Protein AF-A0A7J9YAZ9-F1 (afdb_monomer)

pLDDT: mean 75.53, std 18.7, range [30.98, 95.56]

Sequence (214 aa):
MADIDASPDLGGFPSLWRRKTKIFTPAVALACGAALVVVLSGCGGSAPVVAPSEASPKAAPQSPQGRLLARVAAAKDMRYSAPYTLRKNGKKDRTVTVELAEDGTWRIDVPGGARGGTRDVVIAGVKDGVYQCSLGQTRGCVRLAGPGGQVPRAYDPRVQHPFTDWLDVLSDTRAALSVAADSSLSVPRGDCFSVEPNSVALAPPMDSGIYCFD

Structure (mmCIF, N/CA/C/O backbone):
data_AF-A0A7J9YAZ9-F1
#
_entry.id   AF-A0A7J9YAZ9-F1
#
loop_
_atom_site.group_PDB
_atom_site.id
_atom_site.type_symbol
_atom_site.label_atom_id
_atom_site.label_alt_id
_atom_site.label_comp_id
_atom_site.label_asym_id
_atom_site.label_entity_id
_atom_site.label_seq_id
_atom_site.pdbx_PDB_ins_code
_atom_site.Cartn_x
_atom_site.Cartn_y
_atom_site.Cartn_z
_atom_site.occupancy
_atom_site.B_iso_or_equiv
_atom_site.auth_seq_id
_atom_site.auth_comp_id
_atom_site.auth_asym_id
_atom_site.auth_atom_id
_atom_site.pdbx_PDB_model_num
ATOM 1 N N . MET A 1 1 ? -10.696 6.813 -9.381 1.00 30.98 1 MET A N 1
ATOM 2 C CA . MET A 1 1 ? -9.393 6.351 -8.878 1.00 30.98 1 MET A CA 1
ATOM 3 C C . MET A 1 1 ? -9.039 7.108 -7.616 1.00 30.98 1 MET A C 1
ATOM 5 O O . MET A 1 1 ? -9.483 8.243 -7.465 1.00 30.98 1 MET A O 1
ATOM 9 N N . ALA A 1 2 ? -8.341 6.463 -6.687 1.00 34.03 2 ALA A N 1
ATOM 10 C CA . ALA A 1 2 ? -7.569 7.179 -5.685 1.00 34.03 2 ALA A CA 1
ATOM 11 C C . ALA A 1 2 ? -6.125 7.148 -6.183 1.00 34.03 2 ALA A C 1
ATOM 13 O O . ALA A 1 2 ? -5.590 6.059 -6.359 1.00 34.03 2 ALA A O 1
ATOM 14 N N . ASP A 1 3 ? -5.554 8.310 -6.470 1.00 40.50 3 ASP A N 1
ATOM 15 C CA . ASP A 1 3 ? -4.143 8.433 -6.812 1.00 40.50 3 ASP A CA 1
ATOM 16 C C . ASP A 1 3 ? -3.381 8.539 -5.493 1.00 40.50 3 ASP A C 1
ATOM 18 O O . ASP A 1 3 ? -3.573 9.476 -4.708 1.00 40.50 3 ASP A O 1
ATOM 22 N N . ILE A 1 4 ? -2.589 7.515 -5.190 1.00 44.56 4 ILE A N 1
ATOM 23 C CA . ILE A 1 4 ? -1.656 7.563 -4.068 1.00 44.56 4 ILE A CA 1
ATOM 24 C C . ILE A 1 4 ? -0.386 8.168 -4.636 1.00 44.56 4 ILE A C 1
ATOM 26 O O . ILE A 1 4 ? 0.375 7.499 -5.328 1.00 44.56 4 ILE A O 1
ATOM 30 N N . ASP A 1 5 ? -0.196 9.456 -4.372 1.00 44.56 5 ASP A N 1
ATOM 31 C CA . ASP A 1 5 ? 1.036 10.140 -4.728 1.00 44.56 5 ASP A CA 1
ATOM 32 C C . ASP A 1 5 ? 2.098 9.694 -3.715 1.00 44.56 5 ASP A C 1
ATOM 34 O O . ASP A 1 5 ? 2.069 10.062 -2.531 1.00 44.56 5 ASP A O 1
ATOM 38 N N . ALA A 1 6 ? 2.973 8.796 -4.165 1.00 41.94 6 ALA A N 1
ATOM 39 C CA . ALA A 1 6 ? 4.068 8.243 -3.387 1.00 41.94 6 ALA A CA 1
ATOM 40 C C . ALA A 1 6 ? 5.233 9.231 -3.311 1.00 41.94 6 ALA A C 1
ATOM 42 O O . ALA A 1 6 ? 6.331 8.961 -3.783 1.00 41.94 6 ALA A O 1
ATOM 43 N N . SER A 1 7 ? 4.986 10.390 -2.703 1.00 39.47 7 SER A N 1
ATOM 44 C CA . SER A 1 7 ? 6.044 11.324 -2.336 1.00 39.47 7 SER A CA 1
ATOM 45 C C . SER A 1 7 ? 6.249 11.258 -0.821 1.00 39.47 7 SER A C 1
ATOM 47 O O . SER A 1 7 ? 5.400 11.770 -0.084 1.00 39.47 7 SER A O 1
ATOM 49 N N . PRO A 1 8 ? 7.333 10.629 -0.325 1.00 39.84 8 PRO A N 1
ATOM 50 C CA . PRO A 1 8 ? 7.654 10.655 1.093 1.00 39.84 8 PRO A CA 1
ATOM 51 C C . PRO A 1 8 ? 8.040 12.084 1.479 1.00 39.84 8 PRO A C 1
ATOM 53 O O . PRO A 1 8 ? 9.116 12.577 1.139 1.00 39.84 8 PRO A O 1
ATOM 56 N N . ASP A 1 9 ? 7.148 12.770 2.187 1.00 36.72 9 ASP A N 1
ATOM 57 C CA . ASP A 1 9 ? 7.495 14.012 2.866 1.00 36.72 9 ASP A CA 1
ATOM 58 C C . ASP A 1 9 ? 8.402 13.634 4.047 1.00 36.72 9 ASP A C 1
ATOM 60 O O . ASP A 1 9 ? 7.954 13.047 5.035 1.00 36.72 9 ASP A O 1
ATOM 64 N N . LEU A 1 10 ? 9.708 13.888 3.919 1.00 39.00 10 LEU A N 1
ATOM 65 C CA . LEU A 1 10 ? 10.727 13.607 4.942 1.00 39.00 10 LEU A CA 1
ATOM 66 C C . LEU A 1 10 ? 10.633 14.603 6.118 1.00 39.00 10 LEU A C 1
ATOM 68 O O . LEU A 1 10 ? 11.635 15.134 6.602 1.00 39.00 10 LEU A O 1
ATOM 72 N N . GLY A 1 11 ? 9.417 14.866 6.589 1.00 31.05 11 GLY A N 1
ATOM 73 C CA . GLY A 1 11 ? 9.119 15.694 7.744 1.00 31.05 11 GLY A CA 1
ATOM 74 C C . GLY A 1 11 ? 9.148 14.880 9.036 1.00 31.05 11 GLY A C 1
ATOM 75 O O . GLY A 1 11 ? 8.164 14.245 9.393 1.00 31.05 11 GLY A O 1
ATOM 76 N N . GLY A 1 12 ? 10.280 14.932 9.745 1.00 33.81 12 GLY A N 1
ATOM 77 C CA . GLY A 1 12 ? 10.393 14.756 11.202 1.00 33.81 12 GLY A CA 1
ATOM 78 C C . GLY A 1 12 ? 9.635 13.585 11.844 1.00 33.81 12 GLY A C 1
ATOM 79 O O . GLY A 1 12 ? 8.544 13.758 12.377 1.00 33.81 12 GLY A O 1
ATOM 80 N N . PHE A 1 13 ? 10.277 12.417 11.912 1.00 31.61 13 PHE A N 1
ATOM 81 C CA . PHE A 1 13 ? 9.800 11.247 12.655 1.00 31.61 13 PHE A CA 1
ATOM 82 C C . PHE A 1 13 ? 9.597 11.536 14.162 1.00 31.61 13 PHE A C 1
ATOM 84 O O . PHE A 1 13 ? 10.578 11.821 14.859 1.00 31.61 13 PHE A O 1
ATOM 91 N N . PRO A 1 14 ? 8.388 11.370 14.735 1.00 35.75 14 PRO A N 1
ATOM 92 C CA . PRO A 1 14 ? 8.236 11.252 16.178 1.00 35.75 14 PRO A CA 1
ATOM 93 C C . PRO A 1 14 ? 8.741 9.877 16.640 1.00 35.75 14 PRO A C 1
ATOM 95 O O . PRO A 1 14 ? 8.134 8.829 16.423 1.00 35.75 14 PRO A O 1
ATOM 98 N N . SER A 1 15 ? 9.887 9.892 17.313 1.00 42.16 15 SER A N 1
ATOM 99 C CA . SER A 1 15 ? 10.525 8.744 17.948 1.00 42.16 15 SER A CA 1
ATOM 100 C C . SER A 1 15 ? 9.700 8.217 19.133 1.00 42.16 15 SER A C 1
ATOM 102 O O . SER A 1 15 ? 9.962 8.590 20.276 1.00 42.16 15 SER A O 1
ATOM 104 N N . LEU A 1 16 ? 8.712 7.348 18.903 1.00 46.06 16 LEU A N 1
ATOM 105 C CA . LEU A 1 16 ? 7.937 6.737 20.002 1.00 46.06 16 LEU A CA 1
ATOM 106 C C . LEU A 1 16 ? 7.990 5.209 20.083 1.00 46.06 16 LEU A C 1
ATOM 108 O O . LEU A 1 16 ? 7.344 4.620 20.943 1.00 46.06 16 LEU A O 1
ATOM 112 N N . TRP A 1 17 ? 8.876 4.570 19.319 1.00 43.22 17 TRP A N 1
ATOM 113 C CA . TRP A 1 17 ? 9.170 3.142 19.476 1.00 43.22 17 TRP A CA 1
ATOM 114 C C . TRP A 1 17 ? 10.669 2.862 19.628 1.00 43.22 17 TRP A C 1
ATOM 116 O O . TRP A 1 17 ? 11.230 1.980 18.984 1.00 43.22 17 TRP A O 1
ATOM 126 N N . ARG A 1 18 ? 11.343 3.560 20.557 1.00 42.78 18 ARG A N 1
ATOM 127 C CA . ARG A 1 18 ? 12.580 3.016 21.144 1.00 42.78 18 ARG A CA 1
ATOM 128 C C . ARG A 1 18 ? 12.203 1.854 22.062 1.00 42.78 18 ARG A C 1
ATOM 130 O O . ARG A 1 18 ? 11.982 2.041 23.259 1.00 42.78 18 ARG A O 1
ATOM 137 N N . ARG A 1 19 ? 12.171 0.632 21.524 1.00 46.62 19 ARG A N 1
ATOM 138 C CA . ARG A 1 19 ? 12.368 -0.557 22.363 1.00 46.62 19 ARG A CA 1
ATOM 139 C C . ARG A 1 19 ? 13.728 -0.392 23.047 1.00 46.62 19 ARG A C 1
ATOM 141 O O . ARG A 1 19 ? 14.738 -0.204 22.377 1.00 46.62 19 ARG A O 1
ATOM 148 N N . LYS A 1 20 ? 13.750 -0.412 24.383 1.00 39.34 20 LYS A N 1
ATOM 149 C CA . LYS A 1 20 ? 14.981 -0.468 25.183 1.00 39.34 20 LYS A CA 1
ATOM 150 C C . LYS A 1 20 ? 15.683 -1.803 24.912 1.00 39.34 20 LYS A C 1
ATOM 152 O O . LYS A 1 20 ? 15.483 -2.767 25.646 1.00 39.34 20 LYS A O 1
ATOM 157 N N . THR A 1 21 ? 16.499 -1.876 23.870 1.00 44.53 21 THR A N 1
ATOM 158 C CA . THR A 1 21 ? 17.506 -2.926 23.721 1.00 44.53 21 THR A CA 1
ATOM 159 C C . THR A 1 21 ? 18.598 -2.653 24.751 1.00 44.53 21 THR A C 1
ATOM 161 O O . THR A 1 21 ? 19.383 -1.717 24.622 1.00 44.53 21 THR A O 1
ATOM 164 N N . LYS A 1 22 ? 18.613 -3.440 25.832 1.00 39.53 22 LYS A N 1
ATOM 165 C CA . LYS A 1 22 ? 19.768 -3.520 26.731 1.00 39.53 22 LYS A CA 1
ATOM 166 C C . LYS A 1 22 ? 20.911 -4.146 25.932 1.00 39.53 22 LYS A C 1
ATOM 168 O O . LYS A 1 22 ? 20.961 -5.361 25.779 1.00 39.53 22 LYS A O 1
ATOM 173 N N . ILE A 1 23 ? 21.778 -3.302 25.383 1.00 49.81 23 ILE A N 1
ATOM 174 C CA . ILE A 1 23 ? 23.038 -3.719 24.774 1.00 49.81 23 ILE A CA 1
ATOM 175 C C . ILE A 1 23 ? 23.930 -4.179 25.927 1.00 49.81 23 ILE A C 1
ATOM 177 O O . ILE A 1 23 ? 24.393 -3.371 26.728 1.00 49.81 23 ILE A O 1
ATOM 181 N N . PHE A 1 24 ? 24.088 -5.495 26.054 1.00 46.06 24 PHE A N 1
ATOM 182 C CA . PHE A 1 24 ? 25.138 -6.093 26.865 1.00 46.06 24 PHE A CA 1
ATOM 183 C C . PHE A 1 24 ? 26.451 -5.914 26.104 1.00 46.06 24 PHE A C 1
ATOM 185 O O . PHE A 1 24 ? 26.643 -6.488 25.036 1.00 46.06 24 PHE A O 1
ATOM 192 N N . THR A 1 25 ? 27.322 -5.075 26.644 1.00 45.31 25 THR A N 1
ATOM 193 C CA . THR A 1 25 ? 28.695 -4.860 26.193 1.00 45.31 25 THR A CA 1
ATOM 194 C C . THR A 1 25 ? 29.580 -5.981 26.740 1.00 45.31 25 THR A C 1
ATOM 196 O O . THR A 1 25 ? 29.686 -6.099 27.962 1.00 45.31 25 THR A O 1
ATOM 199 N N . PRO A 1 26 ? 30.280 -6.764 25.904 1.00 46.31 26 PRO A N 1
ATOM 200 C CA . PRO A 1 26 ? 31.504 -7.413 26.335 1.00 46.31 26 PRO A CA 1
ATOM 201 C C . PRO A 1 26 ? 32.696 -6.597 25.835 1.00 46.31 26 PRO A C 1
ATOM 203 O O . PRO A 1 26 ? 32.963 -6.487 24.640 1.00 46.31 26 PRO A O 1
ATOM 206 N N . ALA A 1 27 ? 33.405 -6.006 26.792 1.00 48.53 27 ALA A N 1
ATOM 207 C CA . ALA A 1 27 ? 34.752 -5.509 26.595 1.00 48.53 27 ALA A CA 1
ATOM 208 C C . ALA A 1 27 ? 35.678 -6.700 26.311 1.00 48.53 27 ALA A C 1
ATOM 210 O O . ALA A 1 27 ? 35.797 -7.596 27.144 1.00 48.53 27 ALA A O 1
ATOM 211 N N . VAL A 1 28 ? 36.353 -6.694 25.163 1.00 54.19 28 VAL A N 1
ATOM 212 C CA . VAL A 1 28 ? 37.545 -7.517 24.940 1.00 54.19 28 VAL A CA 1
ATOM 213 C C . VAL A 1 28 ? 38.638 -6.594 24.424 1.00 54.19 28 VAL A C 1
ATOM 215 O O . VAL A 1 28 ? 38.639 -6.162 23.276 1.00 54.19 28 VAL A O 1
ATOM 218 N N . ALA A 1 29 ? 39.527 -6.244 25.346 1.00 50.59 29 ALA A N 1
ATOM 219 C CA . ALA A 1 29 ? 40.838 -5.684 25.078 1.00 50.59 29 ALA A CA 1
ATOM 220 C C . ALA A 1 29 ? 41.840 -6.834 24.915 1.00 50.59 29 ALA A C 1
ATOM 222 O O . ALA A 1 29 ? 41.720 -7.818 25.637 1.00 50.59 29 ALA A O 1
ATOM 223 N N . LEU A 1 30 ? 42.800 -6.674 23.998 1.00 57.53 30 LEU A N 1
ATOM 224 C CA . LEU A 1 30 ? 44.147 -7.280 23.884 1.00 57.53 30 LEU A CA 1
ATOM 225 C C . LEU A 1 30 ? 44.474 -7.383 22.379 1.00 57.53 30 LEU A C 1
ATOM 227 O O . LEU A 1 30 ? 43.604 -7.749 21.602 1.00 57.53 30 LEU A O 1
ATOM 231 N N . ALA A 1 31 ? 45.677 -7.176 21.854 1.00 44.34 31 ALA A N 1
ATOM 232 C CA . ALA A 1 31 ? 46.943 -6.597 22.294 1.00 44.34 31 ALA A CA 1
ATOM 233 C C . ALA A 1 31 ? 47.872 -6.604 21.054 1.00 44.34 31 ALA A C 1
ATOM 235 O O . ALA A 1 31 ? 47.607 -7.303 20.079 1.00 44.34 31 ALA A O 1
ATOM 236 N N . CYS A 1 32 ? 48.955 -5.828 21.125 1.00 41.53 32 CYS A N 1
ATOM 237 C CA . CYS A 1 32 ? 50.103 -5.756 20.216 1.00 41.53 32 CYS A CA 1
ATOM 238 C C . CYS A 1 32 ? 50.523 -7.046 19.488 1.00 41.53 32 CYS A C 1
ATOM 240 O O . CYS A 1 32 ? 50.555 -8.123 20.076 1.00 41.53 32 CYS A O 1
ATOM 242 N N . GLY A 1 33 ? 51.067 -6.878 18.277 1.00 45.72 33 GLY A N 1
ATOM 243 C CA . GLY A 1 33 ? 51.909 -7.891 17.640 1.00 45.72 33 GLY A CA 1
ATOM 244 C C . GLY A 1 33 ? 52.427 -7.479 16.265 1.00 45.72 33 GLY A C 1
ATOM 245 O O . GLY A 1 33 ? 51.880 -7.892 15.251 1.00 45.72 33 GLY A O 1
ATOM 246 N N . ALA A 1 34 ? 53.484 -6.666 16.228 1.00 52.78 34 ALA A N 1
ATOM 247 C CA . ALA A 1 34 ? 54.297 -6.469 15.032 1.00 52.78 34 ALA A CA 1
ATOM 248 C C . ALA A 1 34 ? 55.124 -7.734 14.745 1.00 52.78 34 ALA A C 1
ATOM 250 O O . ALA A 1 34 ? 55.825 -8.206 15.638 1.00 52.78 34 ALA A O 1
ATOM 251 N N . ALA A 1 35 ? 55.106 -8.235 13.509 1.00 52.34 35 ALA A N 1
ATOM 252 C CA . ALA A 1 35 ? 56.188 -9.056 12.969 1.00 52.34 35 ALA A CA 1
ATOM 253 C C . ALA A 1 35 ? 56.178 -9.019 11.435 1.00 52.34 35 ALA A C 1
ATOM 255 O O . ALA A 1 35 ? 55.255 -9.477 10.769 1.00 52.34 35 ALA A O 1
ATOM 256 N N . LEU A 1 36 ? 57.247 -8.436 10.910 1.00 51.28 36 LEU A N 1
ATOM 257 C CA . LEU A 1 36 ? 57.636 -8.352 9.515 1.00 51.28 36 LEU A CA 1
ATOM 258 C C . LEU A 1 36 ? 58.375 -9.652 9.152 1.00 51.28 36 LEU A C 1
ATOM 260 O O . LEU A 1 36 ? 59.403 -9.932 9.761 1.00 51.28 36 LEU A O 1
ATOM 264 N N . VAL A 1 37 ? 57.899 -10.426 8.171 1.00 64.00 37 VAL A N 1
ATOM 265 C CA . VAL A 1 37 ? 58.715 -11.456 7.499 1.00 64.00 37 VAL A CA 1
ATOM 266 C C . VAL A 1 37 ? 58.453 -11.407 5.996 1.00 64.00 37 VAL A C 1
ATOM 268 O O . VAL A 1 37 ? 57.361 -11.697 5.515 1.00 64.00 37 VAL A O 1
ATOM 271 N N . VAL A 1 38 ? 59.499 -11.015 5.274 1.00 56.50 38 VAL A N 1
ATOM 272 C CA . VAL A 1 38 ? 59.655 -11.080 3.821 1.00 56.50 38 VAL A CA 1
ATOM 273 C C . VAL A 1 38 ? 60.128 -12.485 3.451 1.00 56.50 38 VAL A C 1
ATOM 275 O O . VAL A 1 38 ? 61.135 -12.936 3.991 1.00 56.50 38 VAL A O 1
ATOM 278 N N . VAL A 1 39 ? 59.478 -13.134 2.480 1.00 67.50 39 VAL A N 1
ATOM 279 C CA . VAL A 1 39 ? 60.108 -14.195 1.676 1.00 67.50 39 VAL A CA 1
ATOM 280 C C . VAL A 1 39 ? 59.721 -13.996 0.211 1.00 67.50 39 VAL A C 1
ATOM 282 O O . VAL A 1 39 ? 58.579 -14.218 -0.182 1.00 67.50 39 VAL A O 1
ATOM 285 N N . LEU A 1 40 ? 60.692 -13.560 -0.596 1.00 58.91 40 LEU A N 1
ATOM 286 C CA . LEU A 1 40 ? 60.651 -13.671 -2.051 1.00 58.91 40 LEU A CA 1
ATOM 287 C C . LEU A 1 40 ? 60.949 -15.125 -2.432 1.00 58.91 40 LEU A C 1
ATOM 289 O O . LEU A 1 40 ? 62.027 -15.623 -2.123 1.00 58.91 40 LEU A O 1
ATOM 293 N N . SER A 1 41 ? 60.046 -15.780 -3.159 1.00 57.59 41 SER A N 1
ATOM 294 C CA . SER A 1 41 ? 60.402 -16.915 -4.021 1.00 57.59 41 SER A CA 1
ATOM 295 C C . SER A 1 41 ? 59.283 -17.189 -5.027 1.00 57.59 41 SER A C 1
ATOM 297 O O . SER A 1 41 ? 58.113 -17.191 -4.656 1.00 57.59 41 SER A O 1
ATOM 299 N N . GLY A 1 42 ? 59.651 -17.415 -6.293 1.00 43.19 42 GLY A N 1
ATOM 300 C CA . GLY A 1 42 ? 58.757 -18.011 -7.292 1.00 43.19 42 GLY A CA 1
ATOM 301 C C . GLY A 1 42 ? 58.575 -17.233 -8.595 1.00 43.19 42 GLY A C 1
ATOM 302 O O . GLY A 1 42 ? 57.455 -16.894 -8.954 1.00 43.19 42 GLY A O 1
ATOM 303 N N . CYS A 1 43 ? 59.662 -16.980 -9.329 1.00 53.88 43 CYS A N 1
ATOM 304 C CA . CYS A 1 43 ? 59.590 -16.724 -10.767 1.00 53.88 43 CYS A CA 1
ATOM 305 C C . CYS A 1 43 ? 59.440 -18.079 -11.476 1.00 53.88 43 CYS A C 1
ATOM 307 O O . CYS A 1 43 ? 60.274 -18.960 -11.274 1.00 53.88 43 CYS A O 1
ATOM 309 N N . GLY A 1 44 ? 58.390 -18.251 -12.278 1.00 55.97 44 GLY A N 1
ATOM 310 C CA . GLY A 1 44 ? 58.202 -19.445 -13.103 1.00 55.97 44 GLY A CA 1
ATOM 311 C C . GLY A 1 44 ? 56.735 -19.801 -13.295 1.00 55.97 44 GLY A C 1
ATOM 312 O O . GLY A 1 44 ? 56.200 -20.642 -12.584 1.00 55.97 44 GLY A O 1
ATOM 313 N N . GLY A 1 45 ? 56.080 -19.174 -14.268 1.00 51.28 45 GLY A N 1
ATOM 314 C CA . GLY A 1 45 ? 54.720 -19.536 -14.649 1.00 51.28 45 GLY A CA 1
ATOM 315 C C . GLY A 1 45 ? 54.300 -18.764 -15.884 1.00 51.28 45 GLY A C 1
ATOM 316 O O . GLY A 1 45 ? 54.129 -17.553 -15.823 1.00 51.28 45 GLY A O 1
ATOM 317 N N . SER A 1 46 ? 54.226 -19.475 -17.004 1.00 54.72 46 SER A N 1
ATOM 318 C CA . SER A 1 46 ? 53.898 -19.012 -18.349 1.00 54.72 46 SER A CA 1
ATOM 319 C C . SER A 1 46 ? 52.838 -17.911 -18.376 1.00 54.72 46 SER A C 1
ATOM 321 O O . SER A 1 46 ? 51.796 -18.033 -17.733 1.00 54.72 46 SER A O 1
ATOM 323 N N . ALA A 1 47 ? 53.097 -16.859 -19.157 1.00 54.50 47 ALA A N 1
ATOM 324 C CA . ALA A 1 47 ? 52.122 -15.812 -19.426 1.00 54.50 47 ALA A CA 1
ATOM 325 C C . ALA A 1 47 ? 50.785 -16.452 -19.848 1.00 54.50 47 ALA A C 1
ATOM 327 O O . ALA A 1 47 ? 50.777 -17.244 -20.799 1.00 54.50 47 ALA A O 1
ATOM 328 N N . PRO A 1 48 ? 49.663 -16.158 -19.167 1.00 52.81 48 PRO A N 1
ATOM 329 C CA . PRO A 1 48 ? 48.370 -16.579 -19.664 1.00 52.81 48 PRO A CA 1
ATOM 330 C C . PRO A 1 48 ? 48.152 -15.874 -21.001 1.00 52.81 48 PRO A C 1
ATOM 332 O O . PRO A 1 48 ? 48.292 -14.653 -21.104 1.00 52.81 48 PRO A O 1
ATOM 335 N N . VAL A 1 49 ? 47.837 -16.656 -22.035 1.00 56.69 49 VAL A N 1
ATOM 336 C CA . VAL A 1 49 ? 47.245 -16.131 -23.264 1.00 56.69 49 VAL A CA 1
ATOM 337 C C . VAL A 1 49 ? 46.078 -15.253 -22.830 1.00 56.69 49 VAL A C 1
ATOM 339 O O . VAL A 1 49 ? 45.120 -15.738 -22.230 1.00 56.69 49 VAL A O 1
ATOM 342 N N . VAL A 1 50 ? 46.198 -13.950 -23.083 1.00 52.19 50 VAL A N 1
ATOM 343 C CA . VAL A 1 50 ? 45.089 -13.012 -22.962 1.00 52.19 50 VAL A CA 1
ATOM 344 C C . VAL A 1 50 ? 44.059 -13.490 -23.975 1.00 52.19 50 VAL A C 1
ATOM 346 O O . VAL A 1 50 ? 44.211 -13.275 -25.177 1.00 52.19 50 VAL A O 1
ATOM 349 N N . ALA A 1 51 ? 43.051 -14.218 -23.494 1.00 59.38 51 ALA A N 1
ATOM 350 C CA . ALA A 1 51 ? 41.836 -14.434 -24.256 1.00 59.38 51 ALA A CA 1
ATOM 351 C C . ALA A 1 51 ? 41.337 -13.052 -24.709 1.00 59.38 51 ALA A C 1
ATOM 353 O O . ALA A 1 51 ? 41.482 -12.090 -23.941 1.00 59.38 51 ALA A O 1
ATOM 354 N N . PRO A 1 52 ? 40.796 -12.913 -25.933 1.00 48.69 52 PRO A N 1
ATOM 355 C CA . PRO A 1 52 ? 40.175 -11.668 -26.350 1.00 48.69 52 PRO A CA 1
ATOM 356 C C . PRO A 1 52 ? 39.235 -11.230 -25.236 1.00 48.69 52 PRO A C 1
ATOM 358 O O . PRO A 1 52 ? 38.393 -12.015 -24.806 1.00 48.69 52 PRO A O 1
ATOM 361 N N . S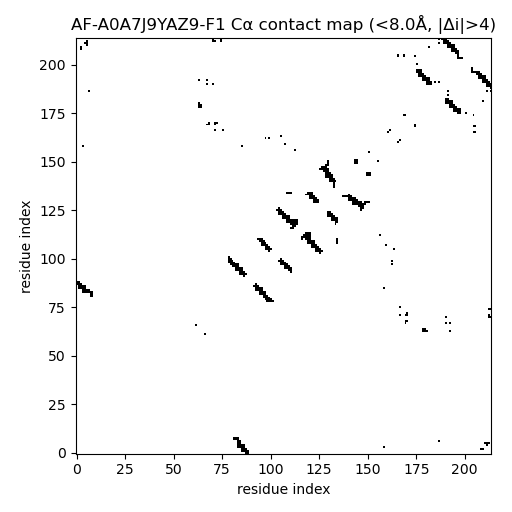ER A 1 53 ? 39.452 -10.020 -24.723 1.00 48.81 53 SER A N 1
ATOM 362 C CA . SER A 1 53 ? 38.558 -9.397 -23.760 1.00 48.81 53 SER A CA 1
ATOM 363 C C . SER A 1 53 ? 37.177 -9.390 -24.403 1.00 48.81 53 SER A C 1
ATOM 365 O O . SER A 1 53 ? 36.914 -8.585 -25.299 1.00 48.81 53 SER A O 1
ATOM 367 N N . GLU A 1 54 ? 36.331 -10.352 -24.028 1.00 50.41 54 GLU A N 1
ATOM 368 C CA . GLU A 1 54 ? 34.906 -10.277 -24.283 1.00 50.41 54 GLU A CA 1
ATOM 369 C C . GLU A 1 54 ? 34.479 -8.992 -23.597 1.00 50.41 54 GLU A C 1
ATOM 371 O O . GLU A 1 54 ? 34.446 -8.898 -22.367 1.00 50.41 54 GLU A O 1
ATOM 376 N N . ALA A 1 55 ? 34.278 -7.955 -24.410 1.00 53.94 55 ALA A N 1
ATOM 377 C CA . ALA A 1 55 ? 33.716 -6.706 -23.958 1.00 53.94 55 ALA A CA 1
ATOM 378 C C . ALA A 1 55 ? 32.505 -7.070 -23.106 1.00 53.94 55 ALA A C 1
ATOM 380 O O . ALA A 1 55 ? 31.575 -7.708 -23.607 1.00 53.94 55 ALA A O 1
ATOM 381 N N . SER A 1 56 ? 32.550 -6.723 -21.814 1.00 52.34 56 SER A N 1
ATOM 382 C CA . SER A 1 56 ? 31.407 -6.910 -20.930 1.00 52.34 56 SER A CA 1
ATOM 383 C C . SER A 1 56 ? 30.179 -6.400 -21.677 1.00 52.34 56 SER A C 1
ATOM 385 O O . SER A 1 56 ? 30.247 -5.276 -22.196 1.00 52.34 56 SER A O 1
ATOM 387 N N . PRO A 1 57 ? 29.103 -7.200 -21.811 1.00 51.03 57 PRO A N 1
ATOM 388 C CA . PRO A 1 57 ? 27.937 -6.775 -22.557 1.00 51.03 57 PRO A CA 1
ATOM 389 C C . PRO A 1 57 ? 27.515 -5.418 -22.013 1.00 51.03 57 PRO A C 1
ATOM 391 O O . PRO A 1 57 ? 27.183 -5.283 -20.834 1.00 51.03 57 PRO A O 1
ATOM 394 N N . LYS A 1 58 ? 27.608 -4.389 -22.857 1.00 50.28 58 LYS A N 1
ATOM 395 C CA . LYS A 1 58 ? 27.122 -3.056 -22.526 1.00 50.28 58 LYS A CA 1
ATOM 396 C C . LYS A 1 58 ? 25.655 -3.255 -22.164 1.00 50.28 58 LYS A C 1
ATOM 398 O O . LYS A 1 58 ? 24.905 -3.732 -23.014 1.00 50.28 58 LYS A O 1
ATOM 403 N N . ALA A 1 59 ? 25.289 -3.001 -20.905 1.00 59.62 59 ALA A N 1
ATOM 404 C CA . ALA A 1 59 ? 23.938 -3.254 -20.422 1.00 59.62 59 ALA A CA 1
ATOM 405 C C . ALA A 1 59 ? 22.949 -2.636 -21.416 1.00 59.62 59 ALA A C 1
ATOM 407 O O . ALA A 1 59 ? 23.002 -1.433 -21.685 1.00 59.62 59 ALA A O 1
ATOM 408 N N . ALA A 1 60 ? 22.121 -3.480 -22.034 1.00 60.12 60 ALA A N 1
ATOM 409 C CA . ALA A 1 60 ? 21.100 -3.013 -22.954 1.00 60.12 60 ALA A CA 1
ATOM 410 C C . ALA A 1 60 ? 20.203 -2.002 -22.220 1.00 60.12 60 ALA A C 1
ATOM 412 O O . ALA A 1 60 ? 20.011 -2.141 -21.005 1.00 60.12 60 ALA A O 1
ATOM 413 N N . PRO A 1 61 ? 19.655 -0.989 -22.918 1.00 62.06 61 PRO A N 1
ATOM 414 C CA . PRO A 1 61 ? 18.689 -0.094 -22.305 1.00 62.06 61 PRO A CA 1
ATOM 415 C C . PRO A 1 61 ? 17.570 -0.934 -21.690 1.00 62.06 61 PRO A C 1
ATOM 417 O O . PRO A 1 61 ? 16.918 -1.722 -22.376 1.00 62.06 61 PRO A O 1
ATOM 420 N N . GLN A 1 62 ? 17.408 -0.816 -20.373 1.00 78.56 62 GLN A N 1
ATOM 421 C CA . GLN A 1 62 ? 16.403 -1.580 -19.651 1.00 78.56 62 GLN A CA 1
ATOM 422 C C . GLN A 1 62 ? 15.023 -1.129 -20.132 1.00 78.56 62 GLN A C 1
ATOM 424 O O . GLN A 1 62 ? 14.719 0.066 -20.142 1.00 78.56 62 GLN A O 1
ATOM 429 N N . SER A 1 63 ? 14.188 -2.087 -20.537 1.00 90.12 63 SER A N 1
ATOM 430 C CA . SER A 1 63 ? 12.785 -1.813 -20.844 1.00 90.12 63 SER A CA 1
ATOM 431 C C . SER A 1 63 ? 12.092 -1.194 -19.618 1.00 90.12 63 SER A C 1
ATOM 433 O O . SER A 1 63 ? 12.535 -1.430 -18.489 1.00 90.12 63 SER A O 1
ATOM 435 N N . PRO A 1 64 ? 10.993 -0.431 -19.787 1.00 91.44 64 PRO A N 1
ATOM 436 C CA . PRO A 1 64 ? 10.208 0.065 -18.655 1.00 91.44 64 PRO A CA 1
ATOM 437 C C . PRO A 1 64 ? 9.858 -1.043 -17.657 1.00 91.44 64 PRO A C 1
ATOM 439 O O . PRO A 1 64 ? 10.036 -0.853 -16.459 1.00 91.44 64 PRO A O 1
ATOM 442 N N . GLN A 1 65 ? 9.498 -2.228 -18.162 1.00 91.50 65 GLN A N 1
ATOM 443 C CA . GLN A 1 65 ? 9.277 -3.419 -17.345 1.00 91.50 65 GLN A CA 1
ATOM 444 C C . GLN A 1 65 ? 10.528 -3.826 -16.555 1.00 91.50 65 GLN A C 1
ATOM 446 O O . GLN A 1 65 ? 10.447 -4.047 -15.354 1.00 91.50 65 GLN A O 1
ATOM 451 N N . GLY A 1 66 ? 11.693 -3.916 -17.204 1.00 91.31 66 GLY A N 1
ATOM 452 C CA . GLY A 1 66 ? 12.943 -4.289 -16.535 1.00 91.31 66 GLY A CA 1
ATOM 453 C C . GLY A 1 66 ? 13.327 -3.317 -15.417 1.00 91.31 66 GLY A C 1
ATOM 454 O O . GLY A 1 66 ? 13.739 -3.752 -14.343 1.00 91.31 66 GLY A O 1
ATOM 455 N N . ARG A 1 67 ? 13.128 -2.010 -15.637 1.00 92.81 67 ARG A N 1
ATOM 456 C CA . ARG A 1 67 ? 13.352 -0.988 -14.604 1.00 92.81 67 ARG A CA 1
ATOM 457 C C . ARG A 1 67 ? 12.349 -1.101 -13.459 1.00 92.81 67 ARG A C 1
ATOM 459 O O . ARG A 1 67 ? 12.767 -1.086 -12.307 1.00 92.81 67 ARG A O 1
ATOM 466 N N . LEU A 1 68 ? 11.059 -1.274 -13.760 1.00 92.56 68 LEU A N 1
ATOM 467 C CA . LEU A 1 68 ? 10.023 -1.488 -12.746 1.00 92.56 68 LEU A CA 1
ATOM 468 C C . LEU A 1 68 ? 10.365 -2.691 -11.859 1.00 92.56 68 LEU A C 1
ATOM 470 O O . LEU A 1 68 ? 10.331 -2.573 -10.641 1.00 92.56 68 LEU A O 1
ATOM 474 N N . LEU A 1 69 ? 10.747 -3.827 -12.449 1.00 93.06 69 LEU A N 1
ATOM 475 C CA . LEU A 1 69 ? 11.110 -5.029 -11.692 1.00 93.06 69 LEU A CA 1
ATOM 476 C C . LEU A 1 69 ? 12.287 -4.780 -10.743 1.00 93.06 69 LEU A C 1
ATOM 478 O O . LEU A 1 69 ? 12.239 -5.203 -9.591 1.00 93.06 69 LEU A O 1
ATOM 482 N N . ALA A 1 70 ? 13.320 -4.070 -11.206 1.00 91.12 70 ALA A N 1
ATOM 483 C CA . ALA A 1 70 ? 14.459 -3.708 -10.366 1.00 91.12 70 ALA A CA 1
ATOM 484 C C . ALA A 1 70 ? 14.036 -2.814 -9.186 1.00 91.12 70 ALA A C 1
ATOM 486 O O . ALA A 1 70 ? 14.462 -3.041 -8.054 1.00 91.12 70 ALA A O 1
ATOM 487 N N . ARG A 1 71 ? 13.149 -1.842 -9.432 1.00 91.38 71 ARG A N 1
ATOM 488 C CA . ARG A 1 71 ? 12.602 -0.950 -8.400 1.00 91.38 71 ARG A CA 1
ATOM 489 C C . ARG A 1 71 ? 11.712 -1.674 -7.397 1.00 91.38 71 ARG A C 1
ATOM 491 O O . ARG A 1 71 ? 11.845 -1.468 -6.197 1.00 91.38 71 ARG A O 1
ATOM 498 N N . VAL A 1 72 ? 10.846 -2.563 -7.872 1.00 90.56 72 VAL A N 1
AT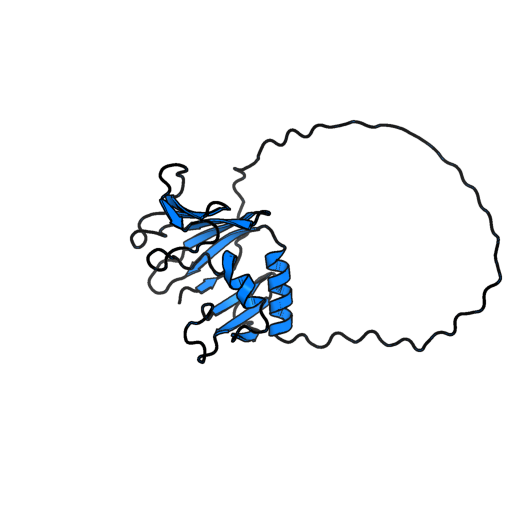OM 499 C CA . VAL A 1 72 ? 9.974 -3.383 -7.023 1.00 90.56 72 VAL A CA 1
ATOM 500 C C . VAL A 1 72 ? 10.799 -4.333 -6.156 1.00 90.56 72 VAL A C 1
ATOM 502 O O . VAL A 1 72 ? 10.491 -4.491 -4.978 1.00 90.56 72 VAL A O 1
ATOM 505 N N . ALA A 1 73 ? 11.868 -4.927 -6.697 1.00 88.75 73 ALA A N 1
ATOM 506 C CA . ALA A 1 73 ? 12.791 -5.745 -5.915 1.00 88.75 73 ALA A CA 1
ATOM 507 C C . ALA A 1 73 ? 13.454 -4.927 -4.794 1.00 88.75 73 ALA A C 1
ATOM 509 O O . ALA A 1 73 ? 13.414 -5.338 -3.638 1.00 88.75 73 ALA A O 1
ATOM 510 N N . ALA A 1 74 ? 13.962 -3.729 -5.107 1.00 86.69 74 ALA A N 1
ATOM 511 C CA . ALA A 1 74 ? 14.509 -2.827 -4.095 1.00 86.69 74 ALA A CA 1
ATOM 512 C C . ALA A 1 74 ? 13.459 -2.443 -3.034 1.00 86.69 74 ALA A C 1
ATOM 514 O O . ALA A 1 74 ? 13.754 -2.456 -1.842 1.00 86.69 74 ALA A O 1
ATOM 515 N N . ALA A 1 75 ? 12.220 -2.156 -3.444 1.00 83.75 75 ALA A N 1
ATOM 516 C CA . ALA A 1 75 ? 11.129 -1.818 -2.531 1.00 83.75 75 ALA A CA 1
ATOM 517 C C . ALA A 1 75 ? 10.757 -2.969 -1.581 1.00 83.75 75 ALA A C 1
ATOM 519 O O . ALA A 1 75 ? 10.446 -2.716 -0.419 1.00 83.75 75 ALA A O 1
ATOM 520 N N . LYS A 1 76 ? 10.812 -4.222 -2.051 1.00 83.56 76 LYS A N 1
ATOM 521 C CA . LYS A 1 76 ? 10.559 -5.418 -1.229 1.00 83.56 76 LYS A CA 1
ATOM 522 C C . LYS A 1 76 ? 11.654 -5.686 -0.197 1.00 83.56 76 LYS A C 1
ATOM 524 O O . LYS A 1 76 ? 11.349 -6.178 0.886 1.00 83.56 76 LYS A O 1
ATOM 529 N N . ASP A 1 77 ? 12.901 -5.348 -0.513 1.00 79.56 77 ASP A N 1
ATOM 530 C CA . ASP A 1 77 ? 14.033 -5.509 0.409 1.00 79.56 77 ASP A CA 1
ATOM 531 C C . ASP A 1 77 ? 14.071 -4.415 1.492 1.00 79.56 77 ASP A C 1
ATOM 533 O O . ASP A 1 77 ? 14.737 -4.558 2.524 1.00 79.56 77 ASP A O 1
ATOM 537 N N . MET A 1 78 ? 13.353 -3.310 1.280 1.00 69.12 78 MET A N 1
ATOM 538 C CA . MET A 1 78 ? 13.337 -2.180 2.196 1.00 69.12 78 MET A CA 1
ATOM 539 C C . MET A 1 78 ? 12.292 -2.339 3.300 1.00 69.12 78 MET A C 1
ATOM 541 O O . MET A 1 78 ? 11.111 -2.594 3.079 1.00 69.12 78 MET A O 1
ATOM 545 N N . ARG A 1 79 ? 12.733 -2.061 4.527 1.00 77.38 79 ARG A N 1
ATOM 546 C CA . ARG A 1 79 ? 11.845 -1.715 5.639 1.00 77.38 79 ARG A CA 1
ATOM 547 C C . ARG A 1 79 ? 11.577 -0.231 5.534 1.00 77.38 79 ARG A C 1
ATOM 549 O O . ARG A 1 79 ? 12.531 0.543 5.435 1.00 77.38 79 ARG A O 1
ATOM 556 N N . TYR A 1 80 ? 10.327 0.185 5.622 1.00 79.38 80 TYR A N 1
ATOM 557 C CA . TYR A 1 80 ? 10.038 1.609 5.636 1.00 79.38 80 TYR A CA 1
ATOM 558 C C . TYR A 1 80 ? 8.864 1.937 6.542 1.00 79.38 80 TYR A C 1
ATOM 560 O O . TYR A 1 80 ? 7.895 1.190 6.673 1.00 79.38 80 TYR A O 1
ATOM 568 N N . SER A 1 81 ? 9.015 3.085 7.195 1.00 86.25 81 SER A N 1
ATOM 569 C CA . SER A 1 81 ? 7.934 3.861 7.775 1.00 86.25 81 SER A CA 1
ATOM 570 C C . SER A 1 81 ? 7.909 5.161 6.989 1.00 86.25 81 SER A C 1
ATOM 572 O O . SER A 1 81 ? 8.909 5.884 6.987 1.00 86.25 81 SER A O 1
ATOM 574 N N . ALA A 1 82 ? 6.830 5.420 6.258 1.00 83.00 82 ALA A N 1
ATOM 575 C CA . ALA A 1 82 ? 6.738 6.608 5.421 1.00 83.00 82 ALA A CA 1
ATOM 576 C C . ALA A 1 82 ? 5.309 7.169 5.389 1.00 83.00 82 ALA A C 1
ATOM 578 O O . ALA A 1 82 ? 4.338 6.401 5.386 1.00 83.00 82 ALA A O 1
ATOM 579 N N . PRO A 1 83 ? 5.166 8.507 5.379 1.00 85.81 83 PRO A N 1
ATOM 580 C CA . PRO A 1 83 ? 3.907 9.160 5.075 1.00 85.81 83 PRO A CA 1
ATOM 581 C C . PRO A 1 83 ? 3.672 9.192 3.559 1.00 85.81 83 PRO A C 1
ATOM 583 O O . PRO A 1 83 ? 4.580 9.454 2.776 1.00 85.81 83 PRO A O 1
ATOM 586 N N . TYR A 1 84 ? 2.422 8.987 3.164 1.00 83.12 84 TYR A N 1
ATOM 587 C CA . TYR A 1 84 ? 1.939 9.016 1.788 1.00 83.12 84 TYR A CA 1
ATOM 588 C C . TYR A 1 84 ? 0.744 9.953 1.676 1.00 83.12 84 TYR A C 1
ATOM 590 O O . TYR A 1 84 ? -0.079 10.028 2.592 1.00 83.12 84 TYR A O 1
ATOM 598 N N . THR A 1 85 ? 0.601 10.639 0.542 1.00 84.75 85 THR A N 1
ATOM 599 C CA . THR A 1 85 ? -0.586 11.461 0.288 1.00 84.75 85 THR A CA 1
ATOM 600 C C . THR A 1 85 ? -1.624 10.641 -0.467 1.00 84.75 85 THR A C 1
ATOM 602 O O . THR A 1 85 ? -1.440 10.284 -1.627 1.00 84.75 85 THR A O 1
ATOM 605 N N . LEU A 1 86 ? -2.752 10.364 0.185 1.00 82.94 86 LEU A N 1
ATOM 606 C CA . LEU A 1 86 ? -3.903 9.726 -0.443 1.00 82.94 86 LEU A CA 1
ATOM 607 C C . LEU A 1 86 ? -4.823 10.797 -1.037 1.00 82.94 86 LEU A C 1
ATOM 609 O O . LEU A 1 86 ? -5.516 11.507 -0.294 1.00 82.94 86 LEU A O 1
ATOM 613 N N . ARG A 1 87 ? -4.883 10.857 -2.371 1.00 82.25 87 ARG A N 1
ATOM 614 C CA . ARG A 1 87 ? -5.808 11.717 -3.115 1.00 82.25 87 ARG A CA 1
ATOM 615 C C . ARG A 1 87 ? -6.999 10.914 -3.611 1.00 82.25 87 ARG A C 1
ATOM 617 O O . ARG A 1 87 ? -6.867 9.805 -4.120 1.00 82.25 87 ARG A O 1
ATOM 624 N N . LYS A 1 88 ? -8.204 11.462 -3.459 1.00 77.00 88 LYS A N 1
ATOM 625 C CA . LYS A 1 88 ? -9.431 10.847 -3.981 1.00 77.00 88 LYS A CA 1
ATOM 626 C C . LYS A 1 88 ? -10.383 11.928 -4.454 1.00 77.00 88 LYS A C 1
ATOM 628 O O . LYS A 1 88 ? -10.725 12.814 -3.677 1.00 77.00 88 LYS A O 1
ATOM 633 N N . ASN A 1 89 ? -10.870 11.800 -5.687 1.00 77.88 89 ASN A N 1
ATOM 634 C CA . ASN A 1 89 ? -11.801 12.761 -6.281 1.00 77.88 89 ASN A CA 1
ATOM 635 C C . ASN A 1 89 ? -12.979 13.067 -5.344 1.00 77.88 89 ASN A C 1
ATOM 637 O O . ASN A 1 89 ? -13.631 12.157 -4.822 1.00 77.88 89 ASN A O 1
ATOM 641 N N . GLY A 1 90 ? -13.229 14.360 -5.124 1.00 80.00 90 GLY A N 1
ATOM 642 C CA . GLY A 1 90 ? -14.292 14.846 -4.242 1.00 80.00 90 GLY A CA 1
ATOM 643 C C . GLY A 1 90 ? -14.016 14.688 -2.741 1.00 80.00 90 GLY A C 1
ATOM 644 O O . GLY A 1 90 ? -14.923 14.894 -1.938 1.00 80.00 90 GLY A O 1
ATOM 645 N N . LYS A 1 91 ? -12.795 14.317 -2.333 1.00 80.19 91 LYS A N 1
ATOM 646 C CA . LYS A 1 91 ? -12.365 14.283 -0.929 1.00 80.19 91 LYS A CA 1
ATOM 647 C C . LYS A 1 91 ? -11.092 15.101 -0.739 1.00 80.19 91 LYS A C 1
ATOM 649 O O . LYS A 1 91 ? -10.292 15.230 -1.654 1.00 80.19 91 LYS A O 1
ATOM 654 N N . LYS A 1 92 ? -10.908 15.626 0.474 1.00 84.81 92 LYS A N 1
ATOM 655 C CA . LYS A 1 92 ? -9.663 16.289 0.869 1.00 84.81 92 LYS A CA 1
ATOM 656 C C . LYS A 1 92 ? -8.514 15.275 0.889 1.00 84.81 92 LYS A C 1
ATOM 658 O O . LYS A 1 92 ? -8.705 14.151 1.370 1.00 84.81 92 LYS A O 1
ATOM 663 N N . ASP A 1 93 ? -7.353 15.710 0.410 1.00 87.62 93 ASP A N 1
ATOM 664 C CA . ASP A 1 93 ? -6.086 14.994 0.544 1.00 87.62 93 ASP A CA 1
ATOM 665 C C . ASP A 1 93 ? -5.809 14.679 2.013 1.00 87.62 93 ASP A C 1
ATOM 667 O O . ASP A 1 93 ? -6.124 15.463 2.919 1.00 87.62 93 ASP A O 1
ATOM 671 N N . ARG A 1 94 ? -5.237 13.503 2.252 1.00 86.62 94 ARG A N 1
ATOM 672 C CA . ARG A 1 94 ? -4.906 13.047 3.599 1.00 86.62 94 ARG A CA 1
ATOM 673 C C . ARG A 1 94 ? -3.574 12.325 3.616 1.00 86.62 94 ARG A C 1
ATOM 675 O O . ARG A 1 94 ? -3.251 11.602 2.677 1.00 86.62 94 ARG A O 1
ATOM 682 N N . THR A 1 95 ? -2.862 12.475 4.720 1.00 90.56 95 THR A N 1
ATOM 683 C CA . THR A 1 95 ? -1.620 11.752 4.969 1.00 90.56 95 THR A CA 1
ATOM 684 C C . THR A 1 95 ? -1.939 10.387 5.560 1.00 90.56 95 THR A C 1
ATOM 686 O O . THR A 1 95 ? -2.624 10.300 6.576 1.00 90.56 95 THR A O 1
ATOM 689 N N . VAL A 1 96 ? -1.463 9.330 4.915 1.00 90.12 96 VAL A N 1
ATOM 690 C CA . VAL A 1 96 ? -1.535 7.946 5.380 1.00 90.12 96 VAL A CA 1
ATOM 691 C C . VAL A 1 96 ? -0.132 7.517 5.764 1.00 90.12 96 VAL A C 1
ATOM 693 O O . VAL A 1 96 ? 0.789 7.695 4.975 1.00 90.12 96 VAL A O 1
ATOM 696 N N . THR A 1 97 ? 0.043 6.959 6.956 1.00 91.62 97 THR A N 1
ATOM 697 C CA . THR A 1 97 ? 1.351 6.443 7.378 1.00 91.62 97 THR A CA 1
ATOM 698 C C . THR A 1 97 ? 1.371 4.942 7.191 1.00 91.62 97 THR A C 1
ATOM 700 O O . THR A 1 97 ? 0.464 4.255 7.656 1.00 91.62 97 THR A O 1
ATOM 703 N N . VAL A 1 98 ? 2.403 4.442 6.525 1.00 89.75 98 VAL A N 1
ATOM 704 C CA . VAL A 1 98 ? 2.617 3.01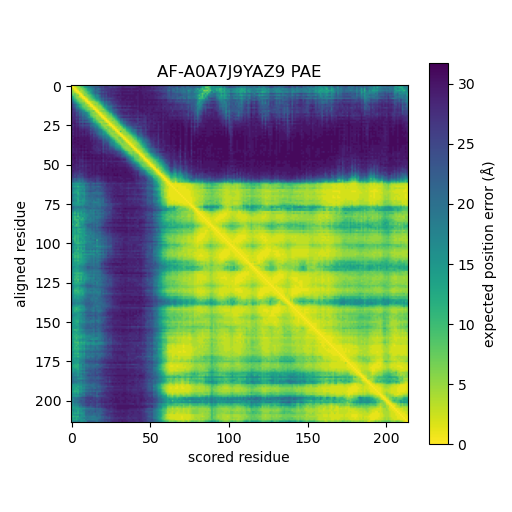4 6.288 1.00 89.75 98 VAL A CA 1
ATOM 705 C C . VAL A 1 98 ? 3.863 2.591 7.035 1.00 89.75 98 VAL A C 1
ATOM 707 O O . VAL A 1 98 ? 4.871 3.290 6.983 1.00 89.75 98 VAL A O 1
ATOM 710 N N . GLU A 1 99 ? 3.797 1.449 7.707 1.00 91.06 99 GLU A N 1
ATOM 711 C CA . GLU A 1 99 ? 4.928 0.796 8.351 1.00 91.06 99 GLU A CA 1
ATOM 712 C C . GLU A 1 99 ? 4.985 -0.665 7.904 1.00 91.06 99 GLU A C 1
ATOM 714 O O . GLU A 1 99 ? 4.007 -1.399 8.058 1.00 91.06 99 GLU A O 1
ATOM 719 N N . LEU A 1 100 ? 6.138 -1.089 7.388 1.00 88.44 100 LEU A N 1
ATOM 720 C CA . LEU A 1 100 ? 6.425 -2.478 7.037 1.00 88.44 100 LEU A CA 1
ATOM 721 C C . LEU 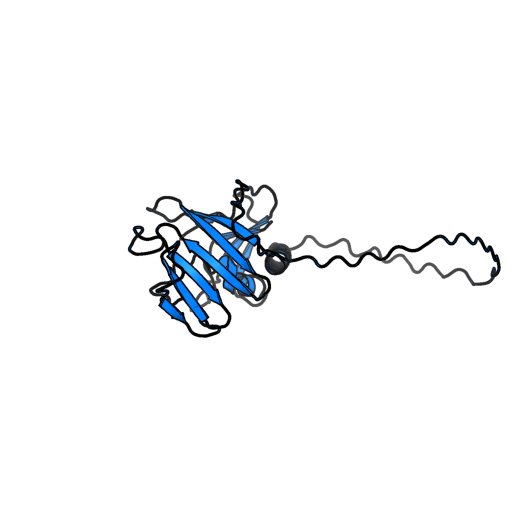A 1 100 ? 7.611 -2.992 7.862 1.00 88.44 100 LEU A C 1
ATOM 723 O O . LEU A 1 100 ? 8.689 -2.391 7.875 1.00 88.44 100 LEU A O 1
ATOM 727 N N . ALA A 1 101 ? 7.401 -4.102 8.566 1.00 89.19 101 ALA A N 1
ATOM 728 C CA . ALA A 1 101 ? 8.397 -4.756 9.403 1.00 89.19 101 ALA A CA 1
ATOM 729 C C . ALA A 1 101 ? 9.076 -5.937 8.689 1.00 89.19 101 ALA A C 1
ATOM 731 O O . ALA A 1 101 ? 8.586 -6.473 7.700 1.00 89.19 101 ALA A O 1
ATOM 732 N N . GLU A 1 102 ? 10.205 -6.381 9.247 1.00 83.31 102 GLU A N 1
ATOM 733 C CA . GLU A 1 102 ? 11.026 -7.488 8.723 1.00 83.31 102 GLU A CA 1
ATOM 734 C C . GLU A 1 102 ? 10.303 -8.817 8.584 1.00 83.31 102 GLU A C 1
ATOM 736 O O . GLU A 1 102 ? 10.618 -9.623 7.717 1.00 83.31 102 GLU A O 1
ATOM 741 N N . ASP A 1 103 ? 9.384 -9.085 9.502 1.00 85.75 103 ASP A N 1
ATOM 742 C CA . ASP A 1 103 ? 8.679 -10.354 9.587 1.00 85.75 103 ASP A CA 1
ATOM 743 C C . ASP A 1 103 ? 7.428 -10.383 8.699 1.00 85.75 103 ASP A C 1
ATOM 745 O O . ASP A 1 103 ? 6.578 -11.260 8.865 1.00 85.75 103 ASP A O 1
ATOM 749 N N . GLY A 1 104 ? 7.319 -9.417 7.777 1.00 83.62 104 GLY A N 1
ATOM 750 C CA . GLY A 1 104 ? 6.186 -9.232 6.878 1.00 83.62 104 GLY A CA 1
ATOM 751 C C . GLY A 1 104 ? 4.956 -8.642 7.563 1.00 83.62 104 GLY A C 1
ATOM 752 O O . GLY A 1 104 ? 3.909 -8.520 6.928 1.00 83.62 104 GLY A O 1
ATOM 753 N N . THR A 1 105 ? 5.045 -8.283 8.851 1.00 91.00 105 THR A N 1
ATOM 754 C CA . THR A 1 105 ? 3.956 -7.562 9.509 1.00 91.00 105 THR A CA 1
ATOM 755 C C . THR A 1 105 ? 3.921 -6.117 9.040 1.00 91.00 105 THR A C 1
ATOM 757 O O . THR A 1 105 ? 4.952 -5.491 8.797 1.00 91.00 105 THR A O 1
ATOM 760 N N . TRP A 1 106 ? 2.718 -5.582 8.889 1.00 92.12 106 TRP A N 1
ATOM 761 C CA . TRP A 1 106 ? 2.518 -4.241 8.364 1.00 92.12 106 TRP A CA 1
ATOM 762 C C . TRP A 1 106 ? 1.413 -3.524 9.117 1.00 92.12 106 TRP A C 1
ATOM 764 O O . TRP A 1 106 ? 0.517 -4.140 9.704 1.00 92.12 106 TRP A O 1
ATOM 774 N N . ARG A 1 107 ? 1.479 -2.199 9.088 1.00 93.00 107 ARG A N 1
ATOM 775 C CA . ARG A 1 107 ? 0.521 -1.308 9.723 1.00 93.00 107 ARG A CA 1
ATOM 776 C C . ARG A 1 107 ? 0.288 -0.095 8.843 1.00 93.00 107 ARG A C 1
ATOM 778 O O . ARG A 1 107 ? 1.224 0.462 8.282 1.00 93.00 107 ARG A O 1
ATOM 785 N N . ILE A 1 108 ? -0.967 0.325 8.754 1.00 91.88 108 ILE A N 1
ATOM 786 C CA . ILE A 1 108 ? -1.364 1.504 8.001 1.00 91.88 108 ILE A CA 1
ATOM 787 C C . ILE A 1 108 ? -2.329 2.337 8.824 1.00 91.88 108 ILE A C 1
ATOM 789 O O . ILE A 1 108 ? -3.412 1.876 9.194 1.00 91.88 108 ILE A O 1
ATOM 793 N N . ASP A 1 109 ? -1.939 3.583 9.050 1.00 93.06 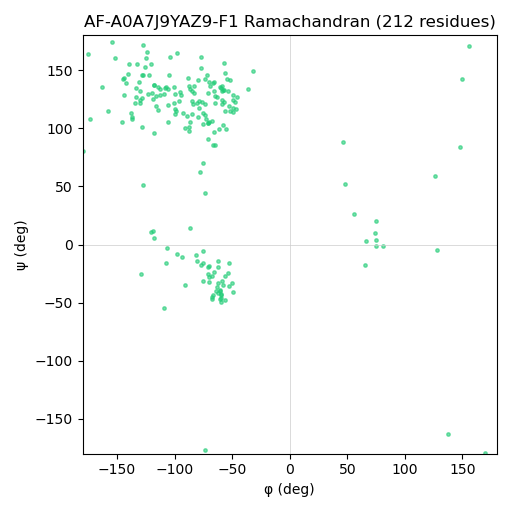109 ASP A N 1
ATOM 794 C CA . ASP A 1 109 ? -2.709 4.571 9.785 1.00 93.06 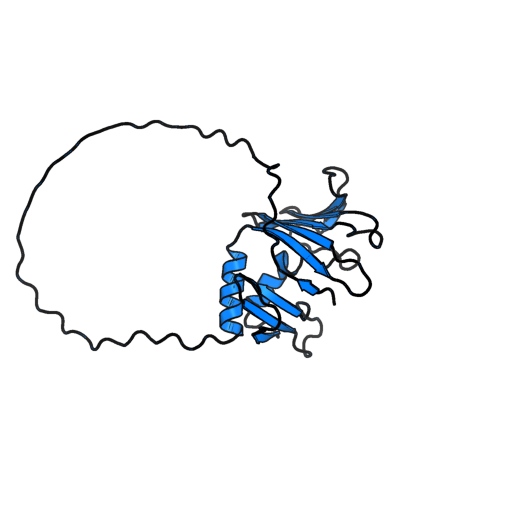109 ASP A CA 1
ATOM 795 C C . ASP A 1 109 ? -3.428 5.466 8.780 1.00 93.06 109 ASP A C 1
ATOM 797 O O . ASP A 1 109 ? -2.801 6.194 8.010 1.00 93.06 109 ASP A O 1
ATOM 801 N N . VAL A 1 110 ? -4.760 5.405 8.779 1.00 90.25 110 VAL A N 1
ATOM 802 C CA . VAL A 1 110 ? -5.615 6.108 7.819 1.00 90.25 110 VAL A CA 1
ATOM 803 C C . VAL A 1 110 ? -6.510 7.109 8.554 1.00 90.25 110 VAL A C 1
ATOM 805 O O . VAL A 1 110 ? -7.606 6.750 9.015 1.00 90.25 110 VAL A O 1
ATOM 808 N N . PRO A 1 111 ? -6.103 8.387 8.631 1.00 90.19 111 PRO A N 1
ATOM 809 C CA . PRO A 1 111 ? -6.977 9.462 9.075 1.00 90.19 111 PRO A CA 1
ATOM 810 C C . PRO A 1 111 ? -8.247 9.539 8.216 1.00 90.19 111 PRO A C 1
ATOM 812 O O . PRO A 1 111 ? -8.213 9.454 6.981 1.00 90.19 111 PRO A O 1
ATOM 815 N N . GLY A 1 112 ? -9.405 9.640 8.866 1.00 87.12 112 GLY A N 1
ATOM 816 C CA . GLY A 1 112 ? -10.716 9.600 8.222 1.00 87.12 112 GLY A CA 1
ATOM 817 C C . GLY A 1 112 ? -10.950 8.342 7.371 1.00 87.12 112 GLY A C 1
ATOM 818 O O . GLY A 1 112 ? -11.679 8.397 6.375 1.00 87.12 112 GLY A O 1
ATOM 819 N N . GLY A 1 113 ? -10.292 7.221 7.677 1.00 81.06 113 GLY A N 1
ATOM 820 C CA . GLY A 1 113 ? -10.390 5.984 6.898 1.00 81.06 113 GLY A CA 1
ATOM 821 C C . GLY A 1 113 ? -11.736 5.264 7.021 1.00 81.06 113 GLY A C 1
ATOM 822 O O . GLY A 1 113 ? -12.093 4.495 6.133 1.00 81.06 113 GLY A O 1
ATOM 823 N N . ALA A 1 114 ? -12.529 5.548 8.060 1.00 81.12 114 ALA A N 1
ATOM 824 C CA . ALA A 1 114 ? -13.817 4.896 8.295 1.00 81.12 114 ALA A CA 1
ATOM 825 C C . ALA A 1 114 ? -14.999 5.871 8.415 1.00 81.12 114 ALA A C 1
ATOM 827 O O . ALA A 1 114 ? -14.847 7.087 8.566 1.00 81.12 114 ALA A O 1
ATOM 828 N N . ARG A 1 115 ? -16.216 5.305 8.323 1.00 80.62 115 ARG A N 1
ATOM 829 C CA . ARG A 1 115 ? -17.508 6.013 8.446 1.00 80.62 115 ARG A CA 1
ATOM 830 C C . ARG A 1 115 ? -17.574 7.291 7.600 1.00 80.62 115 ARG A C 1
ATOM 832 O O . ARG A 1 115 ? -17.841 8.382 8.100 1.00 80.62 115 ARG A O 1
ATOM 839 N N . GLY A 1 116 ? -17.260 7.157 6.314 1.00 74.69 116 GLY A N 1
ATOM 840 C CA . GLY A 1 116 ? -17.341 8.253 5.347 1.00 74.69 116 GLY A CA 1
ATOM 841 C C . GLY A 1 116 ? -16.237 9.312 5.445 1.00 74.69 116 GLY A C 1
ATOM 842 O O . GLY A 1 116 ? -16.209 10.194 4.590 1.00 74.69 116 GLY A O 1
ATOM 843 N N . GLY A 1 117 ? -15.299 9.214 6.392 1.00 80.19 117 GLY A N 1
ATOM 844 C CA . GLY A 1 117 ? -14.315 10.274 6.651 1.00 80.19 117 GLY A CA 1
ATOM 845 C C . GLY A 1 117 ? -14.229 10.718 8.108 1.00 80.19 117 GLY A C 1
ATOM 846 O O . GLY A 1 117 ? -13.408 11.564 8.427 1.00 80.19 117 GLY A O 1
ATOM 847 N N . THR A 1 118 ? -15.088 10.192 8.983 1.00 82.75 118 THR A N 1
ATOM 848 C CA . THR A 1 118 ? -15.294 10.732 10.340 1.00 82.75 118 THR A CA 1
ATOM 849 C C . THR A 1 118 ? -14.519 9.999 11.430 1.00 82.75 118 THR A C 1
ATOM 851 O O . THR A 1 118 ? -14.535 10.424 12.585 1.00 82.75 118 THR A O 1
ATOM 854 N N . ARG A 1 119 ? -13.878 8.874 11.099 1.00 86.94 119 ARG A N 1
ATOM 855 C CA . ARG A 1 119 ? -13.105 8.073 12.051 1.00 86.94 119 ARG A CA 1
ATOM 856 C C . ARG A 1 119 ? -11.757 7.693 11.472 1.00 86.94 119 ARG A C 1
ATOM 858 O O . ARG A 1 119 ? -11.684 7.207 10.342 1.00 86.94 119 ARG A O 1
ATOM 865 N N . ASP A 1 120 ? -10.738 7.860 12.296 1.00 91.25 120 ASP A N 1
ATOM 866 C CA . ASP A 1 120 ? -9.380 7.423 12.019 1.00 91.25 120 ASP A CA 1
ATOM 867 C C . ASP A 1 120 ? -9.243 5.951 12.385 1.00 91.25 120 ASP A C 1
ATOM 869 O O . ASP A 1 120 ? -9.728 5.505 13.433 1.00 91.25 120 ASP A O 1
ATOM 873 N N . VAL A 1 121 ? -8.590 5.192 11.517 1.00 91.31 121 VAL A N 1
ATOM 874 C CA . VAL A 1 121 ? -8.417 3.754 11.704 1.00 91.31 121 VAL A CA 1
ATOM 875 C C . VAL A 1 121 ? -6.984 3.341 11.464 1.00 91.31 121 VAL A C 1
ATOM 877 O O . VAL A 1 121 ? -6.248 3.990 10.727 1.00 91.31 121 VAL A O 1
ATOM 880 N N . VAL A 1 122 ? -6.626 2.231 12.090 1.00 92.94 122 VAL A N 1
ATOM 881 C CA . VAL A 1 122 ? -5.406 1.481 11.821 1.00 92.94 122 VAL A CA 1
ATOM 882 C C . VAL A 1 122 ? -5.824 0.162 11.220 1.00 92.94 122 VAL A C 1
ATOM 884 O O . VAL A 1 122 ? -6.716 -0.491 11.767 1.00 92.94 122 VAL A O 1
ATOM 887 N N . ILE A 1 123 ? -5.170 -0.239 10.141 1.00 92.31 123 ILE A N 1
ATOM 888 C CA . ILE A 1 123 ? -5.242 -1.604 9.630 1.00 92.31 123 ILE A CA 1
ATOM 889 C C . ILE A 1 123 ? -3.867 -2.222 9.809 1.00 92.31 123 ILE A C 1
ATOM 891 O O . ILE A 1 123 ? -2.868 -1.620 9.424 1.00 92.31 123 ILE A O 1
ATOM 895 N N . ALA A 1 124 ? -3.815 -3.397 10.422 1.00 93.31 124 ALA A N 1
ATOM 896 C CA . ALA A 1 124 ? -2.570 -4.113 10.637 1.00 93.31 124 ALA A CA 1
ATOM 897 C C . ALA A 1 124 ? -2.697 -5.560 10.172 1.00 93.31 124 ALA A C 1
ATOM 899 O O . ALA A 1 124 ? -3.661 -6.249 10.522 1.00 93.31 124 ALA A O 1
ATOM 900 N N . GLY A 1 125 ? -1.708 -6.010 9.407 1.00 92.81 125 GLY A N 1
ATOM 901 C CA . GLY A 1 125 ? -1.517 -7.408 9.054 1.00 92.81 125 GLY A CA 1
ATOM 902 C C . GLY A 1 125 ? -0.441 -8.017 9.936 1.00 92.81 125 GLY A C 1
ATOM 903 O O . GLY A 1 125 ? 0.695 -7.549 9.964 1.00 92.81 125 GLY A O 1
ATOM 904 N N . VAL A 1 126 ? -0.806 -9.069 10.660 1.00 93.19 126 VAL A N 1
ATOM 905 C CA . VAL A 1 126 ? 0.114 -9.878 11.462 1.00 93.19 126 VAL A CA 1
ATOM 906 C C . VAL A 1 126 ? -0.036 -11.353 11.101 1.00 93.19 126 VAL A C 1
ATOM 908 O O . VAL A 1 126 ? -0.961 -11.736 10.386 1.00 93.19 126 VAL A O 1
ATOM 911 N N . LYS A 1 127 ? 0.849 -12.209 11.626 1.00 93.12 127 LYS A N 1
ATOM 912 C CA . LYS A 1 127 ? 0.814 -13.662 11.369 1.00 93.12 127 LYS A CA 1
ATOM 913 C C . LYS A 1 127 ? -0.554 -14.292 11.660 1.00 93.12 127 LYS A C 1
ATOM 915 O O . LYS A 1 127 ? -0.990 -15.161 10.916 1.00 93.12 127 LYS A O 1
ATOM 920 N N . ASP A 1 128 ? -1.256 -13.809 12.684 1.00 93.81 128 ASP A N 1
ATOM 921 C CA . ASP A 1 128 ? -2.564 -14.339 13.099 1.00 93.81 128 ASP A CA 1
ATOM 922 C C . ASP A 1 128 ? -3.750 -13.815 12.266 1.00 93.81 128 ASP A C 1
ATOM 924 O O . ASP A 1 128 ? -4.879 -14.314 12.386 1.00 93.81 128 ASP A O 1
ATOM 928 N N . GLY A 1 129 ? -3.511 -12.822 11.408 1.00 94.56 129 GLY A N 1
ATOM 929 C CA . GLY A 1 129 ? -4.486 -12.282 10.472 1.00 94.56 129 GLY A CA 1
ATOM 930 C C . GLY A 1 129 ? -4.480 -10.763 10.375 1.00 94.56 129 GLY A C 1
ATOM 931 O O . GLY A 1 129 ? -3.534 -10.088 10.781 1.00 94.56 129 GLY A O 1
ATOM 932 N N . VAL A 1 130 ? -5.566 -10.229 9.822 1.00 94.50 130 VAL A N 1
ATOM 933 C CA . VAL A 1 130 ? -5.733 -8.792 9.579 1.00 94.50 130 VAL A CA 1
ATOM 934 C C . VAL A 1 130 ? -6.713 -8.208 10.581 1.00 94.50 130 VAL A C 1
ATOM 936 O O . VAL A 1 130 ? -7.794 -8.761 10.806 1.00 94.50 130 VAL A O 1
ATOM 939 N N . TYR A 1 131 ? -6.348 -7.072 11.166 1.00 93.75 131 TYR A N 1
ATOM 940 C CA . TYR A 1 131 ? -7.110 -6.397 12.208 1.00 93.75 131 TYR A CA 1
ATOM 941 C C . TYR A 1 131 ? -7.335 -4.934 11.854 1.00 93.75 131 TYR A C 1
ATOM 943 O O . TYR A 1 131 ? -6.463 -4.283 11.281 1.00 93.75 131 TYR A O 1
ATOM 951 N N . GLN A 1 132 ? -8.489 -4.409 12.257 1.00 92.00 132 GLN A N 1
ATOM 952 C CA . GLN A 1 132 ? -8.795 -2.988 12.199 1.00 92.00 132 GLN A CA 1
ATOM 953 C C . GLN A 1 132 ? -9.074 -2.447 13.597 1.00 92.00 132 GLN A C 1
ATOM 955 O O . GLN A 1 132 ? -9.900 -2.984 14.337 1.00 92.00 132 GLN A O 1
ATOM 960 N N . CYS A 1 133 ? -8.415 -1.348 13.937 1.00 92.25 133 CYS A N 1
ATOM 961 C CA . CYS A 1 133 ? -8.555 -0.654 15.211 1.00 92.25 133 CYS A CA 1
ATOM 962 C C . CYS A 1 133 ? -8.919 0.815 14.968 1.00 92.25 133 CYS A C 1
ATOM 964 O O . CYS A 1 133 ? -8.673 1.357 13.890 1.00 92.25 133 CYS A O 1
ATOM 966 N N . SER A 1 134 ? -9.460 1.488 15.983 1.00 91.19 134 SER A N 1
ATOM 967 C CA . SER A 1 134 ? -9.480 2.956 15.984 1.00 91.19 134 SER A CA 1
ATOM 968 C C . SER A 1 134 ? -8.053 3.476 16.173 1.00 91.19 134 SER A C 1
ATOM 970 O O . SER A 1 134 ? -7.305 2.922 16.983 1.00 91.19 134 SER A O 1
ATOM 972 N N . LEU A 1 135 ? -7.673 4.539 15.462 1.00 88.31 135 LEU A N 1
ATOM 973 C CA . LEU A 1 135 ? -6.341 5.131 15.613 1.00 88.31 135 LEU A CA 1
ATOM 974 C C . LEU A 1 135 ? -6.091 5.567 17.063 1.00 88.31 135 LEU A C 1
ATOM 976 O O . LEU A 1 135 ? -6.954 6.160 17.708 1.00 88.31 135 LEU A O 1
ATOM 980 N N . GLY A 1 136 ? -4.919 5.208 17.595 1.00 84.69 136 GLY A N 1
ATOM 981 C CA . GLY A 1 136 ? -4.548 5.445 18.995 1.00 84.69 136 GLY A CA 1
ATOM 982 C C . GLY A 1 136 ? -5.102 4.428 20.002 1.00 84.69 136 GLY A C 1
ATOM 983 O O . GLY A 1 136 ? -4.779 4.523 21.185 1.00 84.69 136 GLY A O 1
ATOM 984 N N . GLN A 1 137 ? -5.891 3.435 19.571 1.00 83.62 137 GLN A N 1
ATOM 985 C CA . GLN A 1 137 ? -6.383 2.364 20.441 1.00 83.62 137 GLN A CA 1
ATOM 986 C C . GLN A 1 137 ? -5.703 1.026 20.143 1.00 83.62 137 GLN A C 1
ATOM 988 O O . GLN A 1 137 ? -5.577 0.610 18.997 1.00 83.62 137 GLN A O 1
ATOM 993 N N . THR A 1 138 ? -5.299 0.327 21.204 1.00 73.44 138 THR A N 1
ATOM 994 C CA . THR A 1 138 ? -4.686 -1.014 21.142 1.00 73.44 138 THR A CA 1
ATOM 995 C C . THR A 1 138 ? -5.624 -2.125 21.621 1.00 73.44 138 THR A C 1
ATOM 997 O O . THR A 1 138 ? -5.272 -3.300 21.582 1.00 73.44 138 THR A O 1
ATOM 1000 N N . ARG A 1 139 ? -6.824 -1.766 22.090 1.00 79.25 139 ARG A N 1
ATOM 1001 C CA . ARG A 1 139 ? -7.880 -2.688 22.530 1.00 79.25 139 ARG A CA 1
ATOM 1002 C C . ARG A 1 139 ? -9.132 -2.468 21.689 1.00 79.25 139 ARG A C 1
ATOM 1004 O O . ARG A 1 139 ? -9.335 -1.378 21.166 1.00 79.25 139 ARG A O 1
ATOM 1011 N N . GLY A 1 140 ? -9.975 -3.495 21.586 1.00 83.94 140 GLY A N 1
ATOM 1012 C CA . GLY A 1 140 ? -11.225 -3.416 20.822 1.00 83.94 140 GLY A CA 1
ATOM 1013 C C . GLY A 1 140 ? -11.039 -3.467 19.303 1.00 83.94 140 GLY A C 1
ATOM 1014 O O . GLY A 1 140 ? -11.925 -3.043 18.568 1.00 83.94 140 GLY A O 1
ATOM 1015 N N . CYS A 1 141 ? -9.897 -3.970 18.828 1.00 91.81 141 CYS A N 1
ATOM 1016 C CA . CYS A 1 141 ? -9.677 -4.211 17.409 1.00 91.81 141 CYS A CA 1
ATOM 1017 C C . CYS A 1 141 ? -10.591 -5.329 16.903 1.00 91.81 141 CYS A C 1
ATOM 1019 O O . CYS A 1 141 ? -10.763 -6.357 17.563 1.00 91.81 141 CYS A O 1
ATOM 1021 N N . VAL A 1 142 ? -11.138 -5.144 15.707 1.00 92.38 142 VAL A N 1
ATOM 1022 C CA . VAL A 1 142 ? -11.953 -6.147 15.027 1.00 92.38 142 VAL A CA 1
ATOM 1023 C C . VAL A 1 142 ? -11.051 -6.943 14.098 1.00 92.38 142 VAL A C 1
ATOM 1025 O O . VAL A 1 142 ? -10.323 -6.370 13.287 1.00 92.38 142 VAL A O 1
ATOM 1028 N N . ARG A 1 143 ? -11.100 -8.270 14.208 1.00 94.31 143 ARG A N 1
ATOM 1029 C CA . ARG A 1 143 ? -10.438 -9.153 13.250 1.00 94.31 143 ARG A CA 1
ATOM 1030 C C . ARG A 1 143 ? -11.229 -9.146 11.946 1.00 94.31 143 ARG A C 1
ATOM 1032 O O . ARG A 1 143 ? -12.405 -9.498 11.938 1.00 94.31 143 ARG A O 1
ATOM 1039 N N . LEU A 1 144 ? -10.573 -8.749 10.867 1.00 93.06 144 LEU A N 1
ATOM 1040 C CA . LEU A 1 144 ? -11.145 -8.687 9.528 1.00 93.06 144 LEU A CA 1
ATOM 1041 C C . LEU A 1 144 ? -10.937 -9.990 8.756 1.00 93.06 144 LEU A C 1
ATOM 1043 O O . LEU A 1 144 ? -11.809 -10.389 7.989 1.00 93.06 144 LEU A O 1
ATOM 1047 N N . ALA A 1 145 ? -9.796 -10.651 8.970 1.00 94.94 145 ALA A N 1
ATOM 1048 C CA . ALA A 1 145 ? -9.453 -11.892 8.287 1.00 94.94 145 ALA A CA 1
ATOM 1049 C C . ALA A 1 145 ? -8.530 -12.789 9.124 1.00 94.94 145 ALA A C 1
ATOM 1051 O O . ALA A 1 145 ? -7.883 -12.334 10.071 1.00 94.94 145 ALA A O 1
ATOM 1052 N N . GLY A 1 146 ? -8.493 -14.077 8.770 1.00 95.56 146 GLY A N 1
ATOM 1053 C CA . GLY A 1 146 ? -7.575 -15.061 9.347 1.00 95.56 146 GLY A CA 1
ATOM 1054 C C . GLY A 1 146 ? -6.124 -14.910 8.872 1.00 95.56 146 GLY A C 1
ATOM 1055 O O . GLY A 1 146 ? -5.835 -13.982 8.114 1.00 95.56 146 GLY A O 1
ATOM 1056 N N . PRO A 1 147 ? -5.213 -15.810 9.293 1.00 93.75 147 PRO A N 1
ATOM 1057 C CA . PRO A 1 147 ? -3.829 -15.834 8.822 1.00 93.75 147 PRO A CA 1
ATOM 1058 C C . PRO A 1 147 ? -3.779 -15.873 7.293 1.00 93.75 147 PRO A C 1
ATOM 1060 O O . PRO A 1 147 ? -4.509 -16.652 6.680 1.00 93.75 147 PRO A O 1
ATOM 1063 N N . GLY A 1 148 ? -2.962 -15.012 6.681 1.00 86.94 148 GLY A N 1
ATOM 1064 C CA . GLY A 1 148 ? -2.855 -14.889 5.219 1.00 86.94 148 GLY A CA 1
ATOM 1065 C C . GLY A 1 148 ? -4.108 -14.353 4.511 1.00 86.94 148 GLY A C 1
ATOM 1066 O O . GLY A 1 148 ? -4.135 -14.284 3.287 1.00 86.94 148 GLY A O 1
ATOM 1067 N N . GLY A 1 149 ? -5.154 -13.985 5.254 1.00 88.94 149 GLY A N 1
ATOM 1068 C CA . GLY A 1 149 ? -6.363 -13.399 4.693 1.00 88.94 149 GLY A CA 1
ATOM 1069 C C . GLY A 1 149 ? -6.187 -11.924 4.329 1.00 88.94 149 GLY A C 1
ATOM 1070 O O . GLY A 1 149 ? -5.298 -11.243 4.832 1.00 88.94 149 GLY A O 1
ATOM 1071 N N . GLN A 1 150 ? -7.073 -11.421 3.474 1.00 88.50 150 GLN A N 1
ATOM 1072 C CA . GLN A 1 150 ? -7.080 -10.030 3.018 1.00 88.50 150 GLN A CA 1
ATOM 1073 C C . GLN A 1 150 ? -8.185 -9.218 3.700 1.00 88.50 150 GLN A C 1
ATOM 1075 O O . GLN A 1 150 ? -9.154 -9.772 4.221 1.00 88.50 150 GLN A O 1
ATOM 1080 N N . VAL A 1 151 ? -8.063 -7.889 3.663 1.00 88.56 151 VAL A N 1
ATOM 1081 C CA . VAL A 1 151 ? -9.135 -6.983 4.095 1.00 88.56 151 VAL A CA 1
ATOM 1082 C C . VAL A 1 151 ? -10.394 -7.264 3.255 1.00 88.56 151 VAL A C 1
ATOM 1084 O O . VAL A 1 151 ? -10.323 -7.202 2.028 1.00 88.56 151 VAL A O 1
ATOM 1087 N N . PRO A 1 152 ? -11.558 -7.568 3.862 1.00 87.50 152 PRO A N 1
ATOM 1088 C CA . PRO A 1 152 ? -12.778 -7.794 3.100 1.00 87.50 152 PRO A CA 1
ATOM 1089 C C . PRO A 1 152 ? -13.146 -6.564 2.270 1.00 87.50 152 PRO A C 1
ATOM 1091 O O . PRO A 1 152 ? -13.160 -5.451 2.792 1.00 87.50 152 PRO A O 1
ATOM 1094 N N . ARG A 1 153 ? -13.541 -6.769 1.008 1.00 84.62 153 ARG A N 1
ATOM 1095 C CA . ARG A 1 153 ? -13.820 -5.697 0.030 1.00 84.62 153 ARG A CA 1
ATOM 1096 C C . ARG A 1 153 ? -14.768 -4.602 0.536 1.00 84.62 153 ARG A C 1
ATOM 109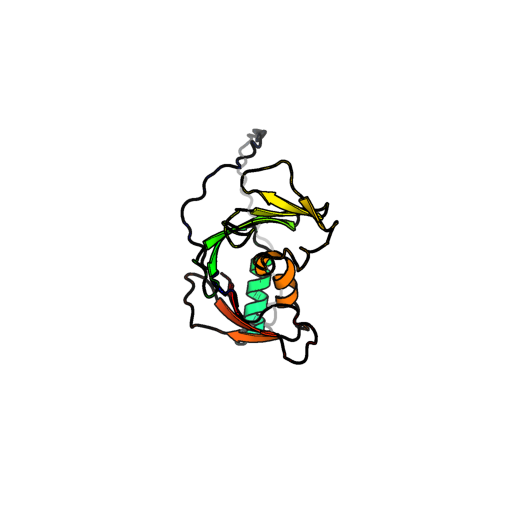8 O O . ARG A 1 153 ? -14.635 -3.446 0.156 1.00 84.62 153 ARG A O 1
ATOM 1105 N N . ALA A 1 154 ? -15.729 -4.950 1.394 1.00 80.62 154 ALA A N 1
ATOM 1106 C CA . ALA A 1 154 ? -16.667 -3.989 1.982 1.00 80.62 154 ALA A CA 1
ATOM 1107 C C . ALA A 1 154 ? -15.998 -2.966 2.925 1.00 80.62 154 ALA A C 1
ATOM 1109 O O . ALA A 1 154 ? -16.539 -1.881 3.136 1.00 80.62 154 ALA A O 1
ATOM 1110 N N . TYR A 1 155 ? -14.839 -3.309 3.486 1.00 77.81 155 TYR A N 1
ATOM 1111 C CA . TYR A 1 155 ? -14.082 -2.512 4.456 1.00 77.81 155 TYR A CA 1
ATOM 1112 C C . TYR A 1 155 ? -12.704 -2.106 3.940 1.00 77.81 155 TYR A C 1
ATOM 1114 O O . TYR A 1 155 ? -11.920 -1.527 4.683 1.00 77.81 155 TYR A O 1
ATOM 1122 N N . ASP A 1 156 ? -12.422 -2.410 2.681 1.00 81.38 156 ASP A N 1
ATOM 1123 C CA . ASP A 1 156 ? -11.127 -2.228 2.060 1.00 81.38 156 ASP A CA 1
ATOM 1124 C C . ASP A 1 156 ? -10.910 -0.760 1.643 1.00 81.38 156 ASP A C 1
ATOM 1126 O O . ASP A 1 156 ? -11.560 -0.277 0.705 1.00 81.38 156 ASP A O 1
ATOM 1130 N N . PRO A 1 157 ? -10.017 -0.007 2.320 1.00 76.00 157 PRO A N 1
ATOM 1131 C CA . PRO A 1 157 ? -9.687 1.358 1.917 1.00 76.00 157 PRO A CA 1
ATOM 1132 C C . PRO A 1 157 ? -8.768 1.402 0.691 1.00 76.00 157 PRO A C 1
ATOM 1134 O O . PRO A 1 157 ? -8.490 2.493 0.190 1.00 76.00 157 PRO A O 1
ATOM 1137 N N . ARG A 1 158 ? -8.294 0.243 0.227 1.00 81.88 158 ARG A N 1
ATOM 1138 C CA . ARG A 1 158 ? -7.398 -0.021 -0.901 1.00 81.88 158 ARG A CA 1
ATOM 1139 C C . ARG A 1 158 ? -5.980 0.512 -0.781 1.00 81.88 158 ARG A C 1
ATOM 1141 O O . ARG A 1 158 ? -5.093 0.050 -1.488 1.00 81.88 158 ARG A O 1
ATOM 1148 N N . VAL A 1 159 ? -5.763 1.457 0.127 1.00 81.25 159 VAL A N 1
ATOM 1149 C CA . VAL A 1 159 ? -4.474 2.116 0.347 1.00 81.25 159 VAL A CA 1
ATOM 1150 C C . VAL A 1 159 ? -3.373 1.159 0.800 1.00 81.25 159 VAL A C 1
ATOM 1152 O O . VAL A 1 159 ? -2.205 1.484 0.648 1.00 81.25 159 VAL A O 1
ATOM 1155 N N . GLN A 1 160 ? -3.717 -0.021 1.319 1.00 85.31 160 GLN A N 1
ATOM 1156 C CA . GLN A 1 160 ? -2.731 -1.024 1.712 1.00 85.31 160 GLN A CA 1
ATOM 1157 C C . GLN A 1 160 ? -2.099 -1.769 0.551 1.00 85.31 160 GLN A C 1
ATOM 1159 O O . GLN A 1 160 ? -0.935 -2.147 0.645 1.00 85.31 160 GLN A O 1
ATOM 1164 N N . HIS A 1 161 ? -2.837 -1.956 -0.540 1.00 88.00 161 HIS A N 1
ATOM 1165 C CA . HIS A 1 161 ? -2.423 -2.899 -1.564 1.00 88.00 161 HIS A CA 1
ATOM 1166 C C . HIS A 1 161 ? -1.073 -2.599 -2.230 1.00 88.00 161 HIS A C 1
ATOM 1168 O O . HIS A 1 161 ? -0.295 -3.541 -2.405 1.00 88.00 161 HIS A O 1
ATOM 1174 N N . PRO A 1 162 ? -0.721 -1.327 -2.525 1.00 85.75 162 PRO A N 1
ATOM 1175 C CA . PRO A 1 162 ? 0.608 -0.977 -3.029 1.00 85.75 162 PRO A CA 1
ATOM 1176 C C . PRO A 1 162 ? 1.767 -1.474 -2.160 1.00 85.75 162 PRO A C 1
ATOM 1178 O O . PRO A 1 162 ? 2.870 -1.643 -2.664 1.00 85.75 162 PRO A O 1
ATOM 1181 N N . PHE A 1 163 ? 1.521 -1.697 -0.869 1.00 82.81 163 PHE A N 1
ATOM 1182 C CA . PHE A 1 163 ? 2.539 -2.037 0.121 1.00 82.81 163 PHE A CA 1
ATOM 1183 C C . PHE A 1 163 ? 2.475 -3.501 0.563 1.00 82.81 163 PHE A C 1
ATOM 1185 O O . PHE A 1 163 ? 3.422 -3.989 1.173 1.00 82.81 163 PHE A O 1
ATOM 1192 N N . THR A 1 164 ? 1.369 -4.197 0.282 1.00 84.56 164 THR A N 1
ATOM 1193 C CA . THR A 1 164 ? 1.130 -5.554 0.787 1.00 84.56 164 THR A CA 1
ATOM 1194 C C . THR A 1 164 ? 1.209 -6.620 -0.293 1.00 84.56 164 THR A C 1
ATOM 1196 O O . THR A 1 164 ? 1.959 -7.573 -0.142 1.00 84.56 164 THR A O 1
ATOM 1199 N N . ASP A 1 165 ? 0.442 -6.488 -1.372 1.00 87.25 165 ASP A N 1
ATOM 1200 C CA . ASP A 1 165 ? 0.212 -7.562 -2.350 1.00 87.25 165 ASP A CA 1
ATOM 1201 C C . ASP A 1 165 ? 0.461 -7.120 -3.795 1.00 87.25 165 ASP A C 1
ATOM 1203 O O . ASP A 1 165 ? 0.838 -7.938 -4.631 1.00 87.25 165 ASP A O 1
ATOM 1207 N N . TRP A 1 166 ? 0.348 -5.831 -4.120 1.00 90.81 166 TRP A N 1
ATOM 1208 C CA . TRP A 1 166 ? 0.632 -5.372 -5.483 1.00 90.81 166 TRP A CA 1
ATOM 1209 C C . TRP A 1 166 ? 2.113 -5.426 -5.840 1.00 90.81 166 TRP A C 1
ATOM 1211 O O . TRP A 1 166 ? 2.424 -5.594 -7.013 1.00 90.81 166 TRP A O 1
ATOM 1221 N N . LEU A 1 167 ? 3.034 -5.363 -4.874 1.00 89.69 167 LEU A N 1
ATOM 1222 C CA . LEU A 1 167 ? 4.457 -5.576 -5.168 1.00 89.69 167 LEU A CA 1
ATOM 1223 C C . LEU A 1 167 ? 4.718 -6.988 -5.707 1.00 89.69 167 LEU A C 1
ATOM 1225 O O . LEU A 1 167 ? 5.599 -7.164 -6.547 1.00 89.69 167 LEU A O 1
ATOM 1229 N N . ASP A 1 168 ? 3.957 -7.993 -5.267 1.00 89.69 168 ASP A N 1
ATOM 1230 C CA . ASP A 1 168 ? 4.044 -9.344 -5.826 1.00 89.69 168 ASP A CA 1
ATOM 1231 C C . ASP A 1 168 ? 3.553 -9.371 -7.270 1.00 89.69 168 ASP A C 1
ATOM 1233 O O . ASP A 1 168 ? 4.270 -9.858 -8.146 1.00 89.69 168 ASP A O 1
ATOM 1237 N N . VAL A 1 169 ? 2.402 -8.751 -7.534 1.00 91.81 169 VAL A N 1
ATOM 1238 C CA . VAL A 1 169 ? 1.834 -8.627 -8.885 1.00 91.81 169 VAL A CA 1
ATOM 1239 C C . VAL A 1 169 ? 2.784 -7.878 -9.826 1.00 91.81 169 VAL A C 1
ATOM 1241 O O . VAL A 1 169 ? 3.040 -8.339 -10.933 1.00 91.81 169 VAL A O 1
ATOM 1244 N N . LEU A 1 170 ? 3.351 -6.754 -9.385 1.00 91.69 170 LEU A N 1
ATOM 1245 C CA . LEU A 1 170 ? 4.284 -5.943 -10.172 1.00 91.69 170 LEU A CA 1
ATOM 1246 C C . LEU A 1 170 ? 5.615 -6.659 -10.433 1.00 91.69 170 LEU A C 1
ATOM 1248 O O . LEU A 1 170 ? 6.266 -6.388 -11.440 1.00 91.69 170 LEU A O 1
ATOM 1252 N N . SER A 1 171 ? 6.018 -7.574 -9.546 1.00 90.88 171 SER A N 1
ATOM 1253 C CA . SER A 1 171 ? 7.198 -8.422 -9.747 1.00 90.88 171 SER A CA 1
ATOM 1254 C C . SER A 1 171 ? 6.944 -9.635 -10.651 1.00 90.88 171 SER A C 1
ATOM 1256 O O . SER A 1 171 ? 7.901 -10.261 -11.115 1.00 90.88 171 SER A O 1
ATOM 1258 N N . ASP A 1 172 ? 5.681 -9.974 -10.926 1.00 91.12 172 ASP A N 1
ATOM 1259 C CA . ASP 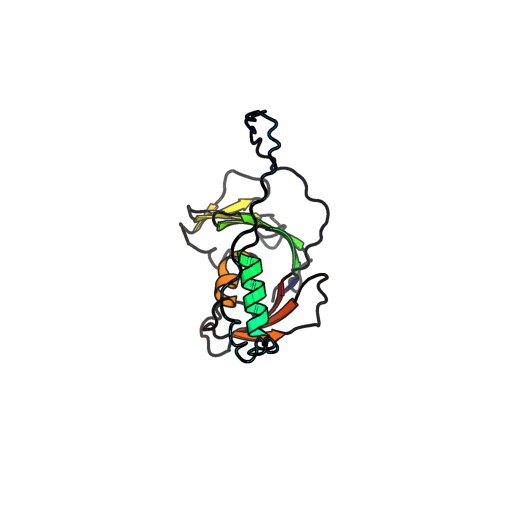A 1 172 ? 5.324 -11.102 -11.779 1.00 91.12 172 ASP A CA 1
ATOM 1260 C C . ASP A 1 172 ? 5.295 -10.692 -13.255 1.00 91.12 172 ASP A C 1
ATOM 1262 O O . ASP A 1 172 ? 4.361 -10.070 -13.754 1.00 91.12 172 ASP A O 1
ATOM 1266 N N . THR A 1 173 ? 6.318 -11.113 -13.996 1.00 87.38 173 THR A N 1
ATOM 1267 C CA . THR A 1 173 ? 6.414 -10.902 -15.453 1.00 87.38 173 THR A CA 1
ATOM 1268 C C . THR A 1 173 ? 5.303 -11.566 -16.266 1.00 87.38 173 THR A C 1
ATOM 1270 O O . THR A 1 173 ? 5.151 -11.257 -17.447 1.00 87.38 173 THR A O 1
ATOM 1273 N N . ARG A 1 174 ? 4.540 -12.485 -15.666 1.00 88.00 174 ARG A N 1
ATOM 1274 C CA . ARG A 1 174 ? 3.389 -13.144 -16.293 1.00 88.00 174 ARG A CA 1
ATOM 1275 C C . ARG A 1 174 ? 2.076 -12.440 -15.977 1.00 88.00 174 ARG A C 1
ATOM 1277 O O . ARG A 1 174 ? 1.064 -12.776 -16.596 1.00 88.00 174 ARG A O 1
ATOM 1284 N N . ALA A 1 175 ? 2.070 -11.490 -15.041 1.00 87.19 175 ALA A N 1
ATOM 1285 C CA . ALA A 1 175 ? 0.897 -10.675 -14.788 1.00 87.19 175 ALA A CA 1
ATOM 1286 C C . ALA A 1 175 ? 0.536 -9.920 -16.072 1.00 87.19 175 ALA A C 1
ATOM 1288 O O . ALA A 1 175 ? 1.396 -9.369 -16.760 1.00 87.19 175 ALA A O 1
ATOM 1289 N N . ALA A 1 176 ? -0.751 -9.912 -16.415 1.00 88.31 176 ALA A N 1
ATOM 1290 C CA . ALA A 1 176 ? -1.249 -9.250 -17.612 1.00 88.31 176 ALA A CA 1
ATOM 1291 C C . ALA A 1 176 ? -1.280 -7.725 -17.401 1.00 88.31 176 ALA A C 1
ATOM 1293 O O . ALA A 1 176 ? -2.350 -7.137 -17.258 1.00 88.31 176 ALA A O 1
ATOM 1294 N N . LEU A 1 177 ? -0.102 -7.102 -17.341 1.00 90.75 177 LEU A N 1
ATOM 1295 C CA . LEU A 1 177 ? 0.104 -5.674 -17.115 1.00 90.75 177 LEU A CA 1
ATOM 1296 C C . LEU A 1 177 ? 0.792 -5.034 -18.326 1.00 90.75 177 LEU A C 1
ATOM 1298 O O . LEU A 1 177 ? 1.745 -5.582 -18.878 1.00 90.75 177 LEU A O 1
ATOM 1302 N N . SER A 1 178 ? 0.321 -3.854 -18.713 1.00 91.38 178 SER A N 1
ATOM 1303 C CA . SER A 1 178 ? 1.029 -2.933 -19.598 1.00 91.38 178 SER A CA 1
ATOM 1304 C C . SER A 1 178 ? 1.782 -1.920 -18.742 1.00 91.38 178 SER A C 1
ATOM 1306 O O . SER A 1 178 ? 1.200 -1.351 -17.818 1.00 91.38 178 SER A O 1
ATOM 1308 N N . VAL A 1 179 ? 3.066 -1.706 -19.032 1.00 93.00 179 VAL A N 1
ATOM 1309 C CA . VAL A 1 179 ? 3.932 -0.813 -18.252 1.00 93.00 179 VAL A CA 1
ATOM 1310 C C . VAL A 1 179 ? 4.652 0.158 -19.173 1.00 93.00 179 VAL A C 1
ATOM 1312 O O . VAL A 1 179 ? 5.388 -0.245 -20.077 1.00 93.00 179 VAL A O 1
ATOM 1315 N N . ALA A 1 180 ? 4.486 1.447 -18.897 1.00 93.50 180 ALA A N 1
ATOM 1316 C CA . ALA A 1 180 ? 5.199 2.531 -19.553 1.00 93.50 180 ALA A CA 1
ATOM 1317 C C . ALA A 1 180 ? 5.962 3.362 -18.519 1.00 93.50 180 ALA A C 1
ATOM 1319 O O . ALA A 1 180 ? 5.514 3.538 -17.389 1.00 93.50 180 ALA A O 1
ATOM 1320 N N . ALA A 1 181 ? 7.127 3.878 -18.906 1.00 92.25 181 ALA A N 1
ATOM 1321 C CA . ALA A 1 181 ? 7.820 4.863 -18.087 1.00 92.25 181 ALA A CA 1
ATOM 1322 C C . ALA A 1 181 ? 7.026 6.172 -18.100 1.00 92.25 181 ALA A C 1
ATOM 1324 O O . ALA A 1 181 ? 6.587 6.604 -19.166 1.00 92.25 181 ALA A O 1
ATOM 1325 N N . ASP A 1 182 ? 6.880 6.796 -16.939 1.00 90.44 182 ASP A N 1
ATOM 1326 C CA . ASP A 1 182 ? 6.158 8.050 -16.781 1.00 90.44 182 ASP A CA 1
ATOM 1327 C C . ASP A 1 182 ? 7.088 9.100 -16.162 1.00 90.44 182 ASP A C 1
ATOM 1329 O O . ASP A 1 182 ? 7.758 8.841 -15.165 1.00 90.44 182 ASP A O 1
ATOM 1333 N N . SER A 1 183 ? 7.165 10.276 -16.781 1.00 84.06 183 SER A N 1
ATOM 1334 C CA . SER A 1 183 ? 7.953 11.418 -16.300 1.00 84.06 183 SER A CA 1
ATOM 1335 C C . SER A 1 183 ? 7.085 12.641 -15.991 1.00 84.06 183 SER A C 1
ATOM 1337 O O . SER A 1 183 ? 7.611 13.743 -15.845 1.00 84.06 183 SER A O 1
ATOM 1339 N N . SER A 1 184 ? 5.757 12.481 -15.957 1.00 81.06 184 SER A N 1
ATOM 1340 C CA . SER A 1 184 ? 4.804 13.552 -15.639 1.00 81.06 184 SER A CA 1
ATOM 1341 C C . SER A 1 184 ? 4.866 13.963 -14.167 1.00 81.06 184 SER A C 1
ATOM 1343 O O . SER A 1 184 ? 4.617 15.125 -13.842 1.00 81.06 184 SER A O 1
ATOM 1345 N N . LEU A 1 185 ? 5.254 13.032 -13.291 1.00 76.31 185 LEU A N 1
ATOM 1346 C CA . LEU A 1 185 ? 5.530 13.268 -11.880 1.00 76.31 185 LEU A CA 1
ATOM 1347 C C . LEU A 1 185 ? 7.042 13.230 -11.647 1.00 76.31 185 LEU A C 1
ATOM 1349 O O . LEU A 1 185 ? 7.703 12.229 -11.914 1.00 76.31 185 LEU A O 1
ATOM 1353 N N . SER A 1 186 ? 7.597 14.335 -11.148 1.00 72.88 186 SER A N 1
ATOM 1354 C CA . SER A 1 186 ? 9.009 14.409 -10.774 1.00 72.88 186 SER A CA 1
ATOM 1355 C C . SER A 1 186 ? 9.162 14.025 -9.306 1.00 72.88 186 SER A C 1
ATOM 1357 O O . SER A 1 186 ? 8.938 14.856 -8.426 1.00 72.88 186 SER A O 1
ATOM 1359 N N . VAL A 1 187 ? 9.577 12.786 -9.042 1.00 74.94 187 VAL A N 1
ATOM 1360 C CA . VAL A 1 187 ? 9.990 12.358 -7.699 1.00 74.94 187 VAL A CA 1
ATOM 1361 C C . VAL A 1 187 ? 11.485 12.652 -7.485 1.00 74.94 187 VAL A C 1
ATOM 1363 O O . VAL A 1 187 ? 12.280 12.421 -8.395 1.00 74.94 187 VAL A O 1
ATOM 1366 N N . PRO A 1 188 ? 11.909 13.191 -6.321 1.00 76.62 188 PRO A N 1
ATOM 1367 C CA . PRO A 1 188 ? 13.292 13.646 -6.109 1.00 76.62 188 PRO A CA 1
ATOM 1368 C C . PRO A 1 188 ? 14.366 12.568 -6.288 1.00 76.62 188 PRO A C 1
ATOM 1370 O O . PRO A 1 188 ? 15.500 12.874 -6.656 1.00 76.62 188 PRO A O 1
ATOM 1373 N N . ARG A 1 189 ? 14.023 11.319 -5.980 1.00 73.56 189 ARG A N 1
ATOM 1374 C CA . ARG A 1 189 ? 14.855 10.134 -6.170 1.00 73.56 189 ARG A CA 1
ATOM 1375 C C . ARG A 1 189 ? 13.898 9.012 -6.525 1.00 73.56 189 ARG A C 1
ATOM 1377 O O . ARG A 1 189 ? 13.095 8.642 -5.680 1.00 73.56 189 ARG A O 1
ATOM 1384 N N . GLY A 1 190 ? 13.862 8.619 -7.792 1.00 84.31 190 GLY A N 1
ATOM 1385 C CA . GLY A 1 190 ? 12.982 7.544 -8.219 1.00 84.31 190 GLY A CA 1
ATOM 1386 C C . GLY A 1 190 ? 12.585 7.559 -9.684 1.00 84.31 190 GLY A C 1
ATOM 1387 O O . GLY A 1 190 ? 12.836 8.518 -10.411 1.00 84.31 190 GLY A O 1
ATOM 1388 N N . ASP A 1 191 ? 11.945 6.468 -10.091 1.00 89.38 191 ASP A N 1
ATOM 1389 C CA . ASP A 1 191 ? 11.317 6.289 -11.394 1.00 89.38 191 ASP A CA 1
ATOM 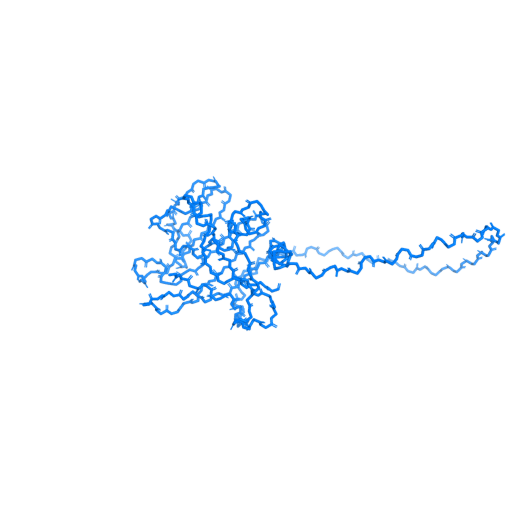1390 C C . ASP A 1 191 ? 9.813 6.066 -11.210 1.00 89.38 191 ASP A C 1
ATOM 1392 O O . ASP A 1 191 ? 9.389 5.297 -10.342 1.00 89.38 191 ASP A O 1
ATOM 1396 N N . CYS A 1 192 ? 9.009 6.707 -12.058 1.00 91.75 192 CYS A N 1
ATOM 1397 C CA . CYS A 1 192 ? 7.568 6.505 -12.108 1.00 91.75 192 CYS A CA 1
ATOM 1398 C C . CYS A 1 192 ? 7.171 5.662 -13.323 1.00 91.75 192 CYS A C 1
ATOM 1400 O O . CYS A 1 192 ? 7.771 5.734 -14.402 1.00 91.75 192 CYS A O 1
ATOM 1402 N N . PHE A 1 193 ? 6.136 4.850 -13.136 1.00 92.94 193 PHE A N 1
ATOM 1403 C CA . PHE A 1 193 ? 5.628 3.934 -14.145 1.00 92.94 193 PHE A CA 1
ATOM 1404 C C . PHE A 1 193 ? 4.112 4.036 -14.220 1.00 92.94 193 PHE A C 1
ATOM 1406 O O . PHE A 1 193 ? 3.428 3.876 -13.212 1.00 92.94 193 PHE A O 1
ATOM 1413 N N . SER A 1 194 ? 3.590 4.262 -15.421 1.00 93.38 194 SER A N 1
ATOM 1414 C CA . SER A 1 194 ? 2.174 4.074 -15.708 1.00 93.38 194 SER A CA 1
ATOM 1415 C C . SER A 1 194 ? 1.932 2.579 -15.889 1.00 93.38 194 SER A C 1
ATOM 1417 O O . SER A 1 194 ? 2.534 1.949 -16.764 1.00 93.38 194 SER A O 1
ATOM 1419 N N . VAL A 1 195 ? 1.106 2.004 -15.020 1.00 92.62 195 VAL A N 1
ATOM 1420 C CA . VAL A 1 195 ? 0.758 0.583 -15.035 1.00 92.62 195 VAL A CA 1
ATOM 1421 C C . VAL A 1 195 ? -0.726 0.465 -15.319 1.00 92.62 195 VAL A C 1
ATOM 1423 O O . VAL A 1 195 ? -1.549 1.069 -14.631 1.00 92.62 195 VAL A O 1
ATOM 1426 N N . GLU A 1 196 ? -1.074 -0.343 -16.311 1.00 91.81 196 GLU A N 1
ATOM 1427 C CA . GLU A 1 196 ? -2.457 -0.612 -16.680 1.00 91.81 196 GLU A CA 1
ATOM 1428 C C . GLU A 1 196 ? -2.694 -2.124 -16.790 1.00 91.81 196 GLU A C 1
ATOM 1430 O O . GLU A 1 196 ? -2.021 -2.798 -17.576 1.00 91.81 196 GLU A O 1
ATOM 1435 N N . PRO A 1 197 ? -3.634 -2.696 -16.015 1.00 89.69 197 PRO A N 1
ATOM 1436 C CA . PRO A 1 197 ? -4.050 -4.075 -16.206 1.00 89.69 197 PRO A CA 1
ATOM 1437 C C . PRO A 1 197 ? -4.642 -4.270 -17.599 1.00 89.69 197 PRO A C 1
ATOM 1439 O O . PRO A 1 197 ? -5.466 -3.481 -18.060 1.00 89.69 197 PRO A O 1
ATOM 1442 N N . ASN A 1 198 ? -4.262 -5.352 -18.268 1.00 83.81 198 ASN A N 1
ATOM 1443 C CA . ASN A 1 198 ? -4.811 -5.674 -19.572 1.00 83.81 198 ASN A CA 1
ATOM 1444 C C . ASN A 1 198 ? -6.311 -6.000 -19.448 1.00 83.81 198 ASN A C 1
ATOM 1446 O O . ASN A 1 198 ? -6.721 -6.821 -18.626 1.00 83.81 198 ASN A O 1
ATOM 1450 N N . SER A 1 199 ? -7.115 -5.394 -20.322 1.00 68.81 199 SER A N 1
ATOM 1451 C CA . SER A 1 199 ? -8.574 -5.556 -20.431 1.00 68.81 199 SER A CA 1
ATOM 1452 C C . SER A 1 199 ? -9.085 -7.003 -20.550 1.00 68.81 199 SER A C 1
ATOM 1454 O O . SER A 1 199 ? -10.267 -7.252 -20.331 1.00 68.81 199 SER A O 1
ATOM 1456 N N . VAL A 1 200 ? -8.216 -7.969 -20.872 1.00 70.25 200 VAL A N 1
ATOM 1457 C CA . VAL A 1 200 ? -8.565 -9.399 -20.963 1.00 70.25 200 VAL A CA 1
ATOM 1458 C C . VAL A 1 200 ? -8.737 -10.052 -19.577 1.00 70.25 200 VAL A C 1
ATOM 1460 O O . VAL A 1 200 ? -9.330 -11.125 -19.462 1.00 70.25 200 VAL A O 1
ATOM 1463 N N . ALA A 1 201 ? -8.261 -9.420 -18.499 1.00 66.75 201 ALA A N 1
ATOM 1464 C CA . ALA A 1 201 ? -8.435 -9.934 -17.144 1.00 66.75 201 ALA A CA 1
ATOM 1465 C C . ALA A 1 201 ? -9.874 -9.706 -16.639 1.00 66.75 201 ALA A C 1
ATOM 1467 O O . ALA A 1 201 ? -10.277 -8.578 -16.363 1.00 66.75 201 ALA A O 1
ATOM 1468 N N . LEU A 1 202 ? -10.633 -10.793 -16.441 1.00 67.75 202 LEU A N 1
ATOM 1469 C CA . LEU A 1 202 ? -11.984 -10.764 -15.845 1.00 67.75 202 LEU A CA 1
ATOM 1470 C C . LEU A 1 202 ? -12.009 -10.110 -14.450 1.00 67.75 202 LEU A C 1
ATOM 1472 O O . LEU A 1 202 ? -13.025 -9.554 -14.036 1.00 67.75 202 LEU A O 1
ATOM 1476 N N . ALA A 1 203 ? -10.885 -10.178 -13.735 1.00 77.44 203 ALA A N 1
ATOM 1477 C CA . ALA A 1 203 ? -10.630 -9.453 -12.501 1.00 77.44 203 ALA A CA 1
ATOM 1478 C C . ALA A 1 203 ? -9.194 -8.900 -12.555 1.00 77.44 203 ALA A C 1
ATOM 1480 O O . ALA A 1 203 ? -8.250 -9.694 -12.511 1.00 77.44 203 ALA A O 1
ATOM 1481 N N . PRO A 1 204 ? -9.006 -7.574 -12.682 1.00 79.88 204 PRO A N 1
ATOM 1482 C CA . PRO A 1 204 ? -7.681 -6.970 -12.672 1.00 79.88 204 PRO A CA 1
ATOM 1483 C C . PRO A 1 204 ? -6.954 -7.304 -11.362 1.00 79.88 204 PRO A C 1
ATOM 1485 O O . PRO A 1 204 ? -7.548 -7.138 -10.294 1.00 79.88 204 PRO A O 1
ATOM 1488 N N . PRO A 1 205 ? -5.687 -7.752 -11.409 1.00 85.19 205 PRO A N 1
ATOM 1489 C CA . PRO A 1 205 ? -4.946 -8.108 -10.198 1.00 85.19 205 PRO A CA 1
ATOM 1490 C C . PRO A 1 205 ? -4.575 -6.881 -9.348 1.00 85.19 205 PRO A C 1
ATOM 1492 O O . PRO A 1 205 ? -4.275 -7.014 -8.166 1.00 85.19 205 PRO A O 1
ATOM 1495 N N . MET A 1 206 ? -4.611 -5.684 -9.939 1.00 88.88 206 MET A N 1
ATOM 1496 C CA . MET A 1 206 ? -4.371 -4.404 -9.278 1.00 88.88 206 MET A CA 1
ATOM 1497 C C . MET A 1 206 ? -5.088 -3.271 -10.021 1.00 88.88 206 MET A C 1
ATOM 1499 O O . MET A 1 206 ? -5.662 -3.496 -11.086 1.00 88.88 206 MET A O 1
ATOM 1503 N N . ASP A 1 207 ? -5.060 -2.059 -9.470 1.00 87.62 207 ASP A N 1
ATOM 1504 C CA . ASP A 1 207 ? -5.550 -0.876 -10.181 1.00 87.62 207 ASP A CA 1
ATOM 1505 C C . ASP A 1 207 ? -4.567 -0.369 -11.228 1.00 87.62 207 ASP A C 1
ATOM 1507 O O . ASP A 1 207 ? -3.350 -0.455 -11.048 1.00 87.62 207 ASP A O 1
ATOM 1511 N N . SER A 1 208 ? -5.103 0.272 -12.269 1.00 89.69 208 SER A N 1
ATOM 1512 C CA . SER A 1 208 ? -4.298 1.162 -13.096 1.00 89.69 208 SER A CA 1
ATOM 1513 C C . SER A 1 208 ? -3.949 2.454 -12.358 1.00 89.69 208 SER A C 1
ATOM 1515 O O . SER A 1 208 ? -4.738 2.966 -11.559 1.00 89.69 208 SER A O 1
ATOM 1517 N N . GLY A 1 209 ? -2.761 2.982 -12.638 1.00 89.19 209 GLY A N 1
ATOM 1518 C CA . GLY A 1 209 ? -2.266 4.208 -12.022 1.00 89.19 209 GLY A CA 1
ATOM 1519 C C . GLY A 1 209 ? -0.793 4.464 -12.316 1.00 89.19 209 GLY A C 1
ATOM 1520 O O . GLY A 1 209 ? -0.139 3.685 -13.012 1.00 89.19 209 GLY A O 1
ATOM 1521 N N . ILE A 1 210 ? -0.283 5.568 -11.771 1.00 89.75 210 ILE A N 1
ATOM 1522 C CA . ILE A 1 210 ? 1.145 5.890 -11.788 1.00 89.75 210 ILE A CA 1
ATOM 1523 C C . ILE A 1 210 ? 1.755 5.432 -10.463 1.00 89.75 210 ILE A C 1
ATOM 1525 O O . ILE A 1 210 ? 1.312 5.846 -9.393 1.00 89.75 210 ILE A O 1
ATOM 1529 N N . TYR A 1 211 ? 2.779 4.588 -10.542 1.00 88.06 211 TYR A N 1
ATOM 1530 C CA . TYR A 1 211 ? 3.502 4.049 -9.395 1.00 88.06 211 TYR A CA 1
ATOM 1531 C C . TYR A 1 211 ? 4.945 4.536 -9.435 1.00 88.06 211 TYR A C 1
ATOM 1533 O O . TYR A 1 211 ? 5.669 4.255 -10.390 1.00 88.06 211 TYR A O 1
ATOM 1541 N N . CYS A 1 212 ? 5.352 5.266 -8.401 1.00 87.69 212 CYS A N 1
ATOM 1542 C CA . CYS A 1 212 ? 6.696 5.815 -8.274 1.00 87.69 212 CYS A CA 1
ATOM 1543 C C . CYS A 1 212 ? 7.485 5.065 -7.201 1.00 87.69 212 CYS A C 1
ATOM 1545 O O . CYS A 1 212 ? 6.968 4.801 -6.114 1.00 87.69 212 CYS A O 1
ATOM 1547 N N . PHE A 1 213 ? 8.738 4.745 -7.510 1.00 85.44 213 PHE A N 1
ATOM 1548 C CA . PHE A 1 213 ? 9.656 4.016 -6.636 1.00 85.44 213 PHE A CA 1
ATOM 1549 C C . PHE A 1 213 ? 10.989 4.750 -6.556 1.00 85.44 213 PHE A C 1
ATOM 1551 O O . PHE A 1 213 ? 11.456 5.211 -7.595 1.00 85.44 213 PHE A O 1
ATOM 1558 N N . ASP A 1 214 ? 11.598 4.812 -5.368 1.00 79.31 214 ASP A N 1
ATOM 1559 C CA . ASP A 1 214 ? 12.915 5.438 -5.150 1.00 79.31 214 ASP A CA 1
ATOM 1560 C C . ASP A 1 214 ? 14.073 4.653 -5.782 1.00 79.31 214 ASP A C 1
ATOM 1562 O O . ASP A 1 214 ? 14.061 3.394 -5.778 1.00 79.31 214 ASP A O 1
#

Secondary structure (DSSP, 8-state):
-EEEE-----------------------------------------------------PPPPPHHHHHHHHHHHHHH---EEEEEEEETTS--EEEEEEE-TTS-EEEEEEEEEGGGTEEEEEEEETTEEEEEETT-SSSPEEEE-TT----GGG--STTHHHHTHHHHHH-TTS-EEEEEE-SS--SS-EEEEEEE-TT-SS-SS--EEEEE-

Radius of gyration: 25.12 Å; Cα contacts (8 Å, |Δi|>4): 299; chains: 1; bounding box: 78×36×53 Å

Mean predicted aligned error: 14.67 Å

Foldseek 3Di:
DWAWAPAFPPPDDDPDPPPPPPPDDDDDDDDDDDDDDDDDDDDDDDDPDPDPPPPDPPPDPQALLRQLLVLLVVLVVDFDWTWIWTGDPPDDIDTKTKGADPVRKIKIWAQLLDDNRPFIWMWIQDQQAIWIDGPPDPPPIDGQDGGVDDRPPVSCSVPCCVPRPVSVLSNDPPQQKDKDWDDPDDHPDWTKIFIPHDPVDPDHPHHTHIDIGD

Solvent-accessible surface area (backbone atoms only — not comparable to full-atom values): 13494 Å² total; per-residue (Å²): 122,66,55,56,49,70,55,68,66,90,72,76,83,83,87,80,77,79,72,86,74,82,78,81,80,81,89,81,87,87,79,90,82,91,80,91,81,88,80,92,83,82,90,86,75,80,82,76,79,78,64,80,80,73,70,72,78,74,79,68,85,69,49,50,57,56,48,49,37,55,36,44,52,53,56,71,73,50,72,48,74,44,45,30,40,44,35,36,86,98,53,78,70,39,67,30,41,40,36,44,47,95,86,73,32,34,37,37,40,29,68,35,61,34,85,94,47,78,33,41,25,29,42,35,41,42,81,78,16,24,34,39,26,51,58,99,48,94,68,87,56,46,75,60,27,49,56,90,43,62,72,48,78,94,74,49,80,65,77,57,39,75,79,71,54,38,50,59,52,67,59,36,89,80,48,67,60,46,62,40,72,38,78,91,63,86,57,97,63,52,54,32,30,38,36,38,50,42,88,85,46,95,67,60,92,55,80,62,49,66,51,58,38,98